Protein AF-C1MH26-F1 (afdb_monomer_lite)

Sequence (284 aa):
MATKGEYDQATWSPWMAKRTYEAPDAMSLQAFKLALLKKRLAEATATASATASSSAKREEALGDVRAIRAELTAAKTRERQRECADRHASAAEAATAARDAATDARENVERLKRELREEESSIRAKSEHLQDARAKALQERERKRAEQRSKMEEELARRESERHAQVKSLKLVLKEHGDAKKKIAEDAAPEDGELPLPGQAPSSGMTGGSNATTPAPGDRGGFGGGGGGGGWGVAPQSGGGGQWGRAATHQRPQMGSGRGGWDQRGGGGGRGDNKRPRSGWDRT

Organism: Micromonas pusilla (strain CCMP1545) (NCBI:txid564608)

pLDDT: mean 70.91, std 24.58, range [30.84, 97.56]

Structure (mmCIF, N/CA/C/O backbone):
data_AF-C1MH26-F1
#
_entry.id   AF-C1MH26-F1
#
loop_
_atom_site.group_PDB
_atom_site.id
_atom_site.type_symbol
_atom_site.label_atom_id
_atom_site.label_alt_id
_atom_site.label_comp_id
_atom_site.label_asym_id
_atom_site.label_entity_id
_atom_site.label_seq_id
_atom_site.pdbx_PDB_ins_code
_atom_site.Cartn_x
_atom_site.Cartn_y
_atom_site.Cartn_z
_atom_site.occupancy
_atom_site.B_iso_or_equiv
_atom_site.auth_seq_id
_atom_site.auth_comp_id
_atom_site.auth_asym_id
_atom_site.auth_atom_id
_atom_site.pdbx_PDB_model_num
ATOM 1 N N . MET A 1 1 ? 45.074 -51.782 -1.403 1.00 37.03 1 MET A N 1
ATOM 2 C CA . MET A 1 1 ? 46.204 -51.040 -2.002 1.00 37.03 1 MET A CA 1
ATOM 3 C C . MET A 1 1 ? 45.857 -50.786 -3.459 1.00 37.03 1 MET A C 1
ATOM 5 O O . MET A 1 1 ? 45.778 -51.744 -4.210 1.00 37.03 1 MET A O 1
ATOM 9 N N . ALA A 1 2 ? 45.532 -49.544 -3.824 1.00 39.09 2 ALA A N 1
ATOM 10 C CA . ALA A 1 2 ? 45.184 -49.173 -5.196 1.00 39.09 2 ALA A CA 1
ATOM 11 C C . ALA A 1 2 ? 46.397 -48.489 -5.840 1.00 39.09 2 ALA A C 1
ATOM 13 O O . ALA A 1 2 ? 46.835 -47.435 -5.379 1.00 39.09 2 ALA A O 1
ATOM 14 N N . THR A 1 3 ? 46.973 -49.129 -6.854 1.00 46.56 3 THR A N 1
ATOM 15 C CA . THR A 1 3 ? 48.124 -48.643 -7.619 1.00 46.56 3 THR A CA 1
ATOM 16 C C . THR A 1 3 ? 47.679 -47.502 -8.531 1.00 46.56 3 THR A C 1
ATOM 18 O O . THR A 1 3 ? 46.880 -47.710 -9.442 1.00 46.56 3 THR A O 1
ATOM 21 N N . LYS A 1 4 ? 48.173 -46.287 -8.270 1.00 45.75 4 LYS A N 1
ATOM 22 C CA . LYS A 1 4 ? 48.005 -45.136 -9.164 1.00 45.75 4 LYS A CA 1
ATOM 23 C C . LYS A 1 4 ? 48.788 -45.418 -10.448 1.00 45.75 4 LYS A C 1
ATOM 25 O O . LYS A 1 4 ? 50.001 -45.580 -10.388 1.00 45.75 4 LYS A O 1
ATOM 30 N N . GLY A 1 5 ? 48.086 -45.522 -11.573 1.00 44.97 5 GLY A N 1
ATOM 31 C CA . GLY A 1 5 ? 48.705 -45.578 -12.892 1.00 44.97 5 GLY A CA 1
ATOM 32 C C . GLY A 1 5 ? 49.294 -44.217 -13.256 1.00 44.97 5 GLY A C 1
ATOM 33 O O . GLY A 1 5 ? 48.631 -43.192 -13.108 1.00 44.97 5 GLY A O 1
ATOM 34 N N . GLU A 1 6 ? 50.541 -44.226 -13.712 1.00 50.72 6 GLU A N 1
ATOM 35 C CA . GLU A 1 6 ? 51.284 -43.087 -14.250 1.00 50.72 6 GLU A CA 1
ATOM 36 C C . GLU A 1 6 ? 50.672 -42.629 -15.581 1.00 50.72 6 GLU A C 1
ATOM 38 O O . GLU A 1 6 ? 51.135 -43.015 -16.646 1.00 50.72 6 GLU A O 1
ATOM 43 N N . TYR A 1 7 ? 49.605 -41.834 -15.550 1.00 48.53 7 TYR A N 1
ATOM 44 C CA . TYR A 1 7 ? 49.109 -41.127 -16.738 1.00 48.53 7 TYR A CA 1
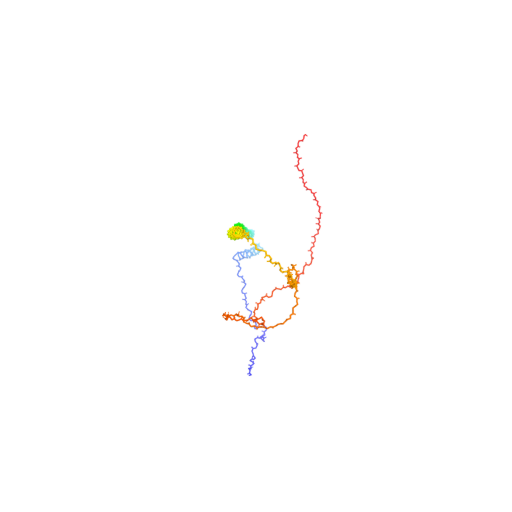ATOM 45 C C . TYR A 1 7 ? 48.511 -39.773 -16.332 1.00 48.53 7 TYR A C 1
ATOM 47 O O . TYR A 1 7 ? 47.316 -39.519 -16.468 1.00 48.53 7 TYR A O 1
ATOM 55 N N . ASP A 1 8 ? 49.361 -38.882 -15.816 1.00 52.47 8 ASP A N 1
ATOM 56 C CA . ASP A 1 8 ? 49.010 -37.476 -15.611 1.00 52.47 8 ASP A CA 1
ATOM 57 C C . ASP A 1 8 ? 49.125 -36.715 -16.942 1.00 52.47 8 ASP A C 1
ATOM 59 O O . ASP A 1 8 ? 50.222 -36.463 -17.450 1.00 52.47 8 ASP A O 1
ATOM 63 N N . GLN A 1 9 ? 47.978 -36.283 -17.482 1.00 56.06 9 GLN A N 1
ATOM 64 C CA . GLN A 1 9 ? 47.867 -35.399 -18.659 1.00 56.06 9 GLN A CA 1
ATOM 65 C C . GLN A 1 9 ? 48.630 -34.065 -18.510 1.00 56.06 9 GLN A C 1
ATOM 67 O O . GLN A 1 9 ? 48.793 -33.334 -19.484 1.00 56.06 9 GLN A O 1
ATOM 72 N N . ALA A 1 10 ? 49.124 -33.746 -17.312 1.00 55.25 10 ALA A N 1
ATOM 73 C CA . ALA A 1 10 ? 49.867 -32.529 -17.005 1.00 55.25 10 ALA A CA 1
ATOM 74 C C . ALA A 1 10 ? 51.328 -32.520 -17.509 1.00 55.25 10 ALA A C 1
ATOM 76 O O . ALA A 1 10 ? 51.990 -31.490 -17.414 1.00 55.25 10 ALA A O 1
ATOM 77 N N . THR A 1 11 ? 51.845 -33.632 -18.048 1.00 55.81 11 THR A N 1
ATOM 78 C CA . THR A 1 11 ? 53.235 -33.738 -18.554 1.00 55.81 11 THR A CA 1
ATOM 79 C C . THR A 1 11 ? 53.369 -33.600 -20.073 1.00 55.81 11 THR A C 1
ATOM 81 O O . THR A 1 11 ? 54.469 -33.712 -20.618 1.00 55.81 11 THR A O 1
ATOM 84 N N . TRP A 1 12 ? 52.278 -33.324 -20.792 1.00 57.09 12 TRP A N 1
ATOM 85 C CA . TRP A 1 12 ? 52.365 -33.071 -22.227 1.00 57.09 12 TRP A CA 1
ATOM 86 C C . TRP A 1 12 ? 53.102 -31.761 -22.517 1.00 57.09 12 TRP A C 1
ATOM 88 O O . TRP A 1 12 ? 52.789 -30.699 -21.986 1.00 57.09 12 TRP A O 1
ATOM 98 N N . SER A 1 13 ? 54.111 -31.859 -23.383 1.00 54.41 13 SER A N 1
ATOM 99 C CA . SER A 1 13 ? 54.936 -30.730 -23.803 1.00 54.41 13 SER A CA 1
ATOM 100 C C . SER A 1 13 ? 54.097 -29.627 -24.482 1.00 54.41 13 SER A C 1
ATOM 102 O O . SER A 1 13 ? 53.137 -29.949 -25.187 1.00 54.41 13 SER A O 1
ATOM 104 N N . PRO A 1 14 ? 54.479 -28.335 -24.375 1.00 59.75 14 PRO A N 1
ATOM 105 C CA . PRO A 1 14 ? 53.675 -27.187 -24.834 1.00 59.75 14 PRO A CA 1
ATOM 106 C C . PRO A 1 14 ? 53.271 -27.196 -26.319 1.00 59.75 14 PRO A C 1
ATOM 108 O O . PRO A 1 14 ? 52.360 -26.478 -26.720 1.00 59.75 14 PRO A O 1
ATOM 111 N N . TRP A 1 15 ? 53.943 -27.997 -27.147 1.00 60.34 15 TRP A N 1
ATOM 112 C CA . TRP A 1 15 ? 53.694 -28.117 -28.585 1.00 60.34 15 TRP A CA 1
ATOM 113 C C . TRP A 1 15 ? 52.585 -29.124 -28.946 1.00 60.34 15 TRP A C 1
ATOM 115 O O . TRP A 1 15 ? 52.141 -29.144 -30.090 1.00 60.34 15 TRP A O 1
ATOM 125 N N . MET A 1 16 ? 52.101 -29.917 -27.981 1.00 52.62 16 MET A N 1
ATOM 126 C CA . MET A 1 16 ? 50.952 -30.827 -28.130 1.00 52.62 16 MET A CA 1
ATOM 127 C C . MET A 1 16 ? 49.614 -30.182 -27.730 1.00 52.62 16 MET A C 1
ATOM 129 O O . MET A 1 16 ? 48.561 -30.815 -27.841 1.00 52.62 16 MET A O 1
ATOM 133 N N . ALA A 1 17 ? 49.618 -28.920 -27.283 1.00 60.06 17 ALA A N 1
ATOM 134 C CA . ALA A 1 17 ? 48.387 -28.168 -27.082 1.00 60.06 17 ALA A CA 1
ATOM 135 C C . ALA A 1 17 ? 47.724 -27.939 -28.448 1.00 60.06 17 ALA A C 1
ATOM 137 O O . ALA A 1 17 ? 48.166 -27.103 -29.239 1.00 60.06 17 ALA A O 1
ATOM 138 N N . LYS A 1 18 ? 46.660 -28.696 -28.740 1.00 62.22 18 LYS A N 1
ATOM 139 C CA . LYS A 1 18 ? 45.786 -28.440 -29.887 1.00 62.22 18 LYS A CA 1
ATOM 140 C C . LYS A 1 18 ? 45.246 -27.020 -29.734 1.00 62.22 18 LYS A C 1
ATOM 142 O O . LYS A 1 18 ? 44.330 -26.792 -28.951 1.00 62.22 18 LYS A O 1
ATOM 147 N N . ARG A 1 19 ? 45.825 -26.058 -30.457 1.00 57.72 19 ARG A N 1
ATOM 148 C CA . ARG A 1 19 ? 45.216 -24.740 -30.638 1.00 57.72 19 ARG A CA 1
ATOM 149 C C . ARG A 1 19 ? 43.894 -24.975 -31.353 1.00 57.72 19 ARG A C 1
ATOM 151 O O . ARG A 1 19 ? 43.874 -25.211 -32.558 1.00 57.72 19 ARG A O 1
ATOM 158 N N . THR A 1 20 ? 42.797 -24.952 -30.609 1.00 63.47 20 THR A N 1
ATOM 159 C CA . THR A 1 20 ? 41.474 -24.764 -31.189 1.00 63.47 20 THR A CA 1
ATOM 160 C C . THR A 1 20 ? 41.490 -23.376 -31.807 1.00 63.47 20 THR A C 1
ATOM 162 O O . THR A 1 20 ? 41.484 -22.371 -31.101 1.00 63.47 20 THR A O 1
ATOM 165 N N . TYR A 1 21 ? 41.639 -23.315 -33.129 1.00 63.28 21 TYR A N 1
ATOM 166 C CA . TYR A 1 21 ? 41.451 -22.074 -33.860 1.00 63.28 21 TYR A CA 1
ATOM 167 C C . TYR A 1 21 ? 39.969 -21.725 -33.743 1.00 63.28 21 TYR A C 1
ATOM 169 O O . TYR A 1 21 ? 39.137 -22.304 -34.441 1.00 63.28 21 TYR A O 1
ATOM 177 N N . GLU A 1 22 ? 39.631 -20.846 -32.803 1.00 71.25 22 GLU A N 1
ATOM 178 C CA . GLU A 1 22 ? 38.321 -20.212 -32.796 1.00 71.25 22 GLU A CA 1
ATOM 179 C C . GLU A 1 22 ? 38.247 -19.352 -34.054 1.00 71.25 22 GLU A C 1
ATOM 181 O O . GLU A 1 22 ? 39.069 -18.455 -34.270 1.00 71.25 22 GLU A O 1
ATOM 186 N N . ALA A 1 23 ? 37.317 -19.698 -34.944 1.00 69.19 23 ALA A N 1
ATOM 187 C CA . ALA A 1 23 ? 37.074 -18.897 -36.127 1.00 69.19 23 ALA A CA 1
ATOM 188 C C . ALA A 1 23 ? 36.670 -17.484 -35.672 1.00 69.19 23 ALA A C 1
ATOM 190 O O . ALA A 1 23 ? 35.869 -17.364 -34.744 1.00 69.19 23 ALA A O 1
ATOM 191 N N . PRO A 1 24 ? 37.209 -16.419 -36.289 1.00 71.75 24 PRO A N 1
ATOM 192 C CA . PRO A 1 24 ? 36.811 -15.065 -35.938 1.00 71.75 24 PRO A CA 1
ATOM 193 C C . PRO A 1 24 ? 35.299 -14.904 -36.111 1.00 71.75 24 PRO A C 1
ATOM 195 O O . PRO A 1 24 ? 34.737 -15.385 -37.100 1.00 71.75 24 PRO A O 1
ATOM 198 N N . ASP A 1 25 ? 34.666 -14.215 -35.158 1.00 79.06 25 ASP A N 1
ATOM 199 C CA . ASP A 1 25 ? 33.233 -13.931 -35.186 1.00 79.06 25 ASP A CA 1
ATOM 200 C C . ASP A 1 25 ? 32.809 -13.391 -36.554 1.00 79.06 25 ASP A C 1
ATOM 202 O O . ASP A 1 25 ? 33.440 -12.495 -37.133 1.00 79.06 25 ASP A O 1
ATOM 206 N N . ALA A 1 26 ? 31.723 -13.956 -37.084 1.00 78.62 26 ALA A N 1
ATOM 207 C CA . ALA A 1 26 ? 31.205 -13.569 -38.383 1.00 78.62 26 ALA A CA 1
ATOM 208 C C . ALA A 1 26 ? 30.819 -12.082 -38.360 1.00 78.62 26 ALA A C 1
ATOM 210 O O . ALA A 1 26 ? 29.912 -11.661 -37.641 1.00 78.62 26 ALA A O 1
ATOM 211 N N . MET A 1 27 ? 31.513 -11.270 -39.162 1.00 81.44 27 MET A N 1
ATOM 212 C CA . MET A 1 27 ? 31.207 -9.845 -39.283 1.00 81.44 27 MET A CA 1
ATOM 213 C C . MET A 1 27 ? 29.767 -9.630 -39.761 1.00 81.44 27 MET A C 1
ATOM 215 O O . MET A 1 27 ? 29.279 -10.330 -40.650 1.00 81.44 27 MET A O 1
ATOM 219 N N . SER A 1 28 ? 29.111 -8.590 -39.234 1.00 87.69 28 SER A N 1
ATOM 220 C CA . SER A 1 28 ? 27.792 -8.187 -39.720 1.00 87.69 28 SER A CA 1
ATOM 221 C C . SER A 1 28 ? 27.848 -7.854 -41.216 1.00 87.69 28 SER A C 1
ATOM 223 O O . SER A 1 28 ? 28.832 -7.309 -41.724 1.00 87.69 28 SER A O 1
ATOM 225 N N . LEU A 1 29 ? 26.765 -8.131 -41.945 1.00 86.44 29 LEU A N 1
ATOM 226 C CA . LEU A 1 29 ? 26.679 -7.862 -43.386 1.00 86.44 29 LEU A CA 1
ATOM 227 C C . LEU A 1 29 ? 26.949 -6.383 -43.726 1.00 86.44 29 LEU A C 1
ATOM 229 O O . LEU A 1 29 ? 27.445 -6.065 -44.807 1.00 86.44 29 LEU A O 1
ATOM 233 N N . GLN A 1 30 ? 26.661 -5.467 -42.800 1.00 85.88 30 GLN A N 1
ATOM 234 C CA . GLN A 1 30 ? 26.980 -4.047 -42.954 1.00 85.88 30 GLN A CA 1
ATOM 235 C C . GLN A 1 30 ? 28.470 -3.761 -42.763 1.00 85.88 30 GLN A C 1
ATOM 237 O O . GLN A 1 30 ? 29.052 -3.048 -43.582 1.00 85.88 30 GLN A O 1
ATOM 242 N N . ALA A 1 31 ? 29.097 -4.364 -41.749 1.00 87.19 31 ALA A N 1
ATOM 243 C CA . ALA A 1 31 ? 30.537 -4.277 -41.533 1.00 87.19 31 ALA A CA 1
ATOM 244 C C . ALA A 1 31 ? 31.310 -4.851 -42.729 1.00 87.19 31 ALA A C 1
ATOM 246 O O . ALA A 1 31 ? 32.256 -4.225 -43.208 1.00 87.19 31 ALA A O 1
ATOM 247 N N . PHE A 1 32 ? 30.841 -5.970 -43.289 1.00 90.19 32 PHE A N 1
ATOM 248 C CA . PHE A 1 32 ? 31.391 -6.554 -44.509 1.00 90.19 32 PHE A CA 1
ATOM 249 C C . PHE A 1 32 ? 31.275 -5.605 -45.712 1.00 90.19 32 PHE A C 1
ATOM 251 O O . PHE A 1 32 ? 32.267 -5.348 -46.393 1.00 90.19 32 PHE A O 1
ATOM 258 N N . LYS A 1 33 ? 30.095 -5.014 -45.954 1.00 90.12 33 LYS A N 1
ATOM 259 C CA . LYS A 1 33 ? 29.895 -4.032 -47.038 1.00 90.12 33 LYS A CA 1
ATOM 260 C C . LYS A 1 33 ? 30.802 -2.808 -46.886 1.00 90.12 33 LYS A C 1
ATOM 262 O O . LYS A 1 33 ? 31.394 -2.354 -47.861 1.00 90.12 33 LYS A O 1
ATOM 267 N N . LEU A 1 34 ? 30.954 -2.293 -45.669 1.00 91.06 34 LEU A N 1
ATOM 268 C CA . LEU A 1 34 ? 31.812 -1.145 -45.386 1.00 91.06 34 LEU A CA 1
ATOM 269 C C . LEU A 1 34 ? 33.305 -1.486 -45.538 1.00 91.06 34 LEU A C 1
ATOM 271 O O . LEU A 1 34 ? 34.072 -0.671 -46.053 1.00 91.06 34 LEU A O 1
ATOM 275 N N . ALA A 1 35 ? 33.722 -2.691 -45.142 1.00 90.81 35 ALA A N 1
ATOM 276 C CA . ALA A 1 35 ? 35.072 -3.199 -45.375 1.00 90.81 35 ALA A CA 1
ATOM 277 C C . ALA A 1 35 ? 35.365 -3.373 -46.874 1.00 90.81 35 ALA A C 1
ATOM 279 O O . ALA A 1 35 ? 36.430 -2.968 -47.343 1.00 90.81 35 ALA A O 1
ATOM 280 N N . LEU A 1 36 ? 34.398 -3.882 -47.643 1.00 93.12 36 LEU A N 1
ATOM 281 C CA . LEU A 1 36 ? 34.508 -4.011 -49.094 1.00 93.12 36 LEU A CA 1
ATOM 282 C C . LEU A 1 36 ? 34.671 -2.645 -49.775 1.00 93.12 36 LEU A C 1
ATOM 284 O O . LEU A 1 36 ? 35.534 -2.497 -50.636 1.00 93.12 36 LEU A O 1
ATOM 288 N N . LEU A 1 37 ? 33.906 -1.629 -49.360 1.00 92.75 37 LEU A N 1
ATOM 289 C CA . LEU A 1 37 ? 34.044 -0.262 -49.879 1.00 92.75 37 LEU A CA 1
ATOM 290 C C . LEU A 1 37 ? 35.415 0.347 -49.560 1.00 92.75 37 LEU A C 1
ATOM 292 O O . LEU A 1 37 ? 36.019 0.982 -50.420 1.00 92.75 37 LEU A O 1
ATOM 296 N N . LYS A 1 38 ? 35.952 0.114 -48.356 1.00 93.81 38 LYS A N 1
ATOM 297 C CA . LYS A 1 38 ? 37.317 0.540 -47.998 1.00 93.81 38 LYS A CA 1
ATOM 298 C C . LYS A 1 38 ? 38.376 -0.135 -48.871 1.00 93.81 38 LYS A C 1
ATOM 300 O O . LYS A 1 38 ? 39.312 0.530 -49.304 1.00 93.81 38 LYS A O 1
ATOM 305 N N . LYS A 1 39 ? 38.217 -1.432 -49.149 1.00 94.38 39 LYS A N 1
ATOM 306 C CA . LYS A 1 39 ? 39.124 -2.180 -50.027 1.00 94.38 39 LYS A CA 1
ATOM 307 C C . LYS A 1 39 ? 39.077 -1.648 -51.462 1.00 94.38 39 LYS A C 1
ATOM 309 O O . LYS A 1 39 ? 40.119 -1.330 -52.023 1.00 94.38 39 LYS A O 1
ATOM 314 N N . ARG A 1 40 ? 37.870 -1.463 -52.011 1.00 92.12 40 ARG A N 1
ATOM 315 C CA . ARG A 1 40 ? 37.661 -0.878 -53.345 1.00 92.12 40 ARG A CA 1
ATOM 316 C C . ARG A 1 40 ? 38.231 0.531 -53.450 1.00 92.12 40 ARG A C 1
ATOM 318 O O . ARG A 1 40 ? 38.800 0.872 -54.474 1.00 92.12 40 ARG A O 1
ATOM 325 N N . LEU A 1 41 ? 38.136 1.333 -52.388 1.00 92.56 41 LEU A N 1
ATOM 326 C CA . LEU A 1 41 ? 38.760 2.655 -52.341 1.00 92.56 41 LEU A CA 1
ATOM 327 C C . LEU A 1 41 ? 40.282 2.554 -52.465 1.00 92.56 41 LEU A C 1
ATOM 329 O O . LEU A 1 41 ? 40.861 3.300 -53.245 1.00 92.56 41 LEU A O 1
ATOM 333 N N . ALA A 1 42 ? 40.922 1.637 -51.735 1.00 91.75 42 ALA A N 1
ATOM 334 C CA . ALA A 1 42 ? 42.368 1.432 -51.820 1.00 91.75 42 ALA A CA 1
ATOM 335 C C . ALA A 1 42 ? 42.795 0.990 -53.234 1.00 91.75 42 ALA A C 1
ATOM 337 O O . ALA A 1 42 ? 43.711 1.577 -53.813 1.00 91.75 42 ALA A O 1
ATOM 338 N N . GLU A 1 43 ? 42.080 0.028 -53.823 1.00 89.25 43 GLU A N 1
ATOM 339 C CA . GLU A 1 43 ? 42.305 -0.461 -55.192 1.00 89.25 43 GLU A CA 1
ATOM 340 C C . GLU A 1 43 ? 42.087 0.653 -56.245 1.00 89.25 43 GLU A C 1
ATOM 342 O O . GLU A 1 43 ? 42.926 0.851 -57.127 1.00 89.25 43 GLU A O 1
ATOM 347 N N . ALA A 1 44 ? 41.025 1.455 -56.113 1.00 86.88 44 ALA A N 1
ATOM 348 C CA . ALA A 1 44 ? 40.732 2.597 -56.986 1.00 86.88 44 ALA A CA 1
ATOM 349 C C . ALA A 1 44 ? 41.774 3.725 -56.856 1.00 86.88 44 ALA A C 1
ATOM 351 O O . ALA A 1 44 ? 42.166 4.347 -57.838 1.00 86.88 44 ALA A O 1
ATOM 352 N N . THR A 1 45 ? 42.291 3.983 -55.649 1.00 87.12 45 THR A N 1
ATOM 353 C CA . THR A 1 45 ? 43.365 4.974 -55.464 1.00 87.12 45 THR A CA 1
ATOM 354 C C . THR A 1 45 ? 44.699 4.506 -56.042 1.00 87.12 45 THR A C 1
ATOM 356 O O . THR A 1 45 ? 45.418 5.308 -56.638 1.00 87.12 45 THR A O 1
ATOM 359 N N . ALA A 1 46 ? 45.018 3.214 -55.916 1.00 87.12 46 ALA A N 1
ATOM 360 C CA . ALA A 1 46 ? 46.227 2.638 -56.490 1.00 87.12 46 ALA A CA 1
ATOM 361 C C . ALA A 1 46 ? 46.185 2.693 -58.025 1.00 87.12 46 ALA A C 1
ATOM 363 O O . ALA A 1 46 ? 47.136 3.156 -58.654 1.00 87.12 46 ALA A O 1
ATOM 364 N N . THR A 1 47 ? 45.054 2.323 -58.628 1.00 82.81 47 THR A N 1
ATOM 365 C CA . THR A 1 47 ? 44.843 2.411 -60.083 1.00 82.81 47 THR A CA 1
ATOM 366 C C . THR A 1 47 ? 44.870 3.856 -60.584 1.00 82.81 47 THR A C 1
ATOM 368 O O . THR A 1 47 ? 45.580 4.143 -61.549 1.00 82.81 47 THR A O 1
ATOM 371 N N . ALA A 1 48 ? 44.224 4.799 -59.889 1.00 82.88 48 ALA A N 1
ATOM 372 C CA . ALA A 1 48 ? 44.306 6.225 -60.219 1.00 82.88 48 ALA A CA 1
ATOM 373 C C . ALA A 1 48 ? 45.753 6.755 -60.191 1.00 82.88 48 ALA A C 1
ATOM 375 O O . ALA A 1 48 ? 46.135 7.537 -61.060 1.00 82.88 48 ALA A O 1
ATOM 376 N N . SER A 1 49 ? 46.579 6.299 -59.239 1.00 81.44 49 SER A N 1
ATOM 377 C CA . SER A 1 49 ? 47.996 6.688 -59.149 1.00 81.44 49 SER A CA 1
ATOM 378 C C . SER A 1 49 ? 48.890 6.047 -60.221 1.00 81.44 49 SER A C 1
ATOM 380 O O . SER A 1 49 ? 49.838 6.676 -60.682 1.00 81.44 49 SER A O 1
ATOM 382 N N . ALA A 1 50 ? 48.573 4.822 -60.655 1.00 79.69 50 ALA A N 1
ATOM 383 C CA . ALA A 1 50 ? 49.350 4.066 -61.640 1.00 79.69 50 ALA A CA 1
ATOM 384 C C . ALA A 1 50 ? 49.016 4.428 -63.100 1.00 79.69 50 ALA A C 1
ATOM 386 O O . ALA A 1 50 ? 49.789 4.138 -64.014 1.00 79.69 50 ALA A O 1
ATOM 387 N N . THR A 1 51 ? 47.866 5.059 -63.347 1.00 75.94 51 THR A N 1
ATOM 388 C CA . THR A 1 51 ? 47.410 5.392 -64.701 1.00 75.94 51 THR A CA 1
ATOM 389 C C . THR A 1 51 ? 48.254 6.538 -65.264 1.00 75.94 51 THR A C 1
ATOM 391 O O . THR A 1 51 ? 47.991 7.702 -64.983 1.00 75.94 51 THR A O 1
ATOM 394 N N . ALA A 1 52 ? 49.298 6.239 -66.046 1.00 59.75 52 ALA A N 1
ATOM 395 C CA . ALA A 1 52 ? 50.240 7.246 -66.550 1.00 59.75 52 ALA A CA 1
ATOM 396 C C . ALA A 1 52 ? 49.928 7.794 -67.961 1.00 59.75 52 ALA A C 1
ATOM 398 O O . ALA A 1 52 ? 50.450 8.839 -68.342 1.00 59.75 52 ALA A O 1
ATOM 399 N N . SER A 1 53 ? 49.084 7.107 -68.733 1.00 61.59 53 SER A N 1
ATOM 400 C CA . SER A 1 53 ? 49.134 7.148 -70.203 1.00 61.59 53 SER A CA 1
ATOM 401 C C . SER A 1 53 ? 47.981 7.874 -70.920 1.00 61.59 53 SER A C 1
ATOM 403 O O . SER A 1 53 ? 48.073 8.075 -72.125 1.00 61.59 53 SER A O 1
ATOM 405 N N . SER A 1 54 ? 46.927 8.334 -70.232 1.00 66.56 54 SER A N 1
ATOM 406 C CA . SER A 1 54 ? 45.916 9.232 -70.836 1.00 66.56 54 SER A CA 1
ATOM 407 C C . SER A 1 54 ? 45.151 10.037 -69.779 1.00 66.56 54 SER A C 1
ATOM 409 O O . SER A 1 54 ? 44.726 9.453 -68.779 1.00 66.56 54 SER A O 1
ATOM 411 N N . SER A 1 55 ? 44.930 11.339 -70.008 1.00 73.56 55 SER A N 1
ATOM 412 C CA . SER A 1 55 ? 44.188 12.228 -69.092 1.00 73.56 55 SER A CA 1
ATOM 413 C C . SER A 1 55 ? 42.760 11.745 -68.823 1.00 73.56 55 SER A C 1
ATOM 415 O O . SER A 1 55 ? 42.355 11.698 -67.668 1.00 73.56 55 SER A O 1
ATOM 417 N N . ALA A 1 56 ? 42.052 11.273 -69.855 1.00 78.25 56 ALA A N 1
ATOM 418 C CA . ALA A 1 56 ? 40.684 10.763 -69.735 1.00 78.25 56 ALA A CA 1
ATOM 419 C C . ALA A 1 56 ? 40.566 9.578 -68.752 1.00 78.25 56 ALA A C 1
ATOM 421 O O . ALA A 1 56 ? 39.719 9.595 -67.866 1.00 78.25 56 ALA A O 1
ATOM 422 N N . LYS A 1 57 ? 41.472 8.589 -68.825 1.00 77.62 57 LYS A N 1
ATOM 423 C CA . LYS A 1 57 ? 41.479 7.441 -67.890 1.00 77.62 57 LYS A CA 1
ATOM 424 C C . LYS A 1 57 ? 41.868 7.828 -66.460 1.00 77.62 57 LYS A C 1
ATOM 426 O O . LYS A 1 57 ? 41.431 7.189 -65.509 1.00 77.62 57 LYS A O 1
ATOM 431 N N . ARG A 1 58 ? 42.692 8.871 -66.287 1.00 79.50 58 ARG A N 1
ATOM 432 C CA . ARG A 1 58 ? 42.993 9.422 -64.953 1.00 79.50 58 ARG A CA 1
ATOM 433 C C . ARG A 1 58 ? 41.769 10.104 -64.350 1.00 79.50 58 ARG A C 1
ATOM 435 O O . ARG A 1 58 ? 41.509 9.929 -63.166 1.00 79.50 58 ARG A O 1
ATOM 442 N N . GLU A 1 59 ? 41.031 10.876 -65.142 1.00 83.94 59 GLU A N 1
ATOM 443 C CA . GLU A 1 59 ? 39.807 11.543 -64.690 1.00 83.94 59 GLU A CA 1
ATOM 444 C C . GLU A 1 59 ? 38.706 10.542 -64.329 1.00 83.94 59 GLU A C 1
ATOM 446 O O . GLU A 1 59 ? 38.077 10.699 -63.285 1.00 83.94 59 GLU A O 1
ATOM 451 N N . GLU A 1 60 ? 38.542 9.479 -65.117 1.00 84.44 60 GLU A N 1
ATOM 452 C CA . GLU A 1 60 ? 37.629 8.367 -64.824 1.00 84.44 60 GLU A CA 1
ATOM 453 C C . GLU A 1 60 ? 37.989 7.675 -63.496 1.00 84.44 60 GLU A C 1
ATOM 455 O O . GLU A 1 60 ? 37.158 7.597 -62.592 1.00 84.44 60 GLU A O 1
ATOM 460 N N . ALA A 1 61 ? 39.263 7.309 -63.302 1.00 82.25 61 ALA A N 1
ATOM 461 C CA . ALA A 1 61 ? 39.729 6.693 -62.058 1.00 82.25 61 ALA A CA 1
ATOM 462 C C . ALA A 1 61 ? 39.582 7.621 -60.831 1.00 82.25 61 ALA A C 1
ATOM 464 O O . ALA A 1 61 ? 39.275 7.173 -59.724 1.00 82.25 61 ALA A O 1
ATOM 465 N N . LEU A 1 62 ? 39.763 8.937 -60.998 1.00 86.25 62 LEU A N 1
ATOM 466 C CA . LEU A 1 62 ? 39.488 9.920 -59.943 1.00 86.25 62 LEU A CA 1
ATOM 467 C C . LEU A 1 62 ? 37.981 10.084 -59.677 1.00 86.25 62 LEU A C 1
ATOM 469 O O . LEU A 1 62 ? 37.596 10.345 -58.532 1.00 86.25 62 LEU A O 1
ATOM 473 N N . GLY A 1 63 ? 37.141 9.922 -60.701 1.00 88.62 63 GLY A N 1
ATOM 474 C CA . GLY A 1 63 ? 35.685 9.850 -60.594 1.00 88.62 63 GLY A CA 1
ATOM 475 C C . GLY A 1 63 ? 35.239 8.681 -59.718 1.00 88.62 63 GLY A C 1
ATOM 476 O O . GLY A 1 63 ? 34.499 8.893 -58.754 1.00 88.62 63 GLY A O 1
ATOM 477 N N . ASP A 1 64 ? 35.792 7.492 -59.952 1.00 86.75 64 ASP A N 1
ATOM 478 C CA . ASP A 1 64 ? 35.521 6.291 -59.152 1.00 86.75 64 ASP A CA 1
ATOM 479 C C . ASP A 1 64 ? 35.952 6.458 -57.691 1.00 86.75 64 ASP A C 1
ATOM 481 O O . ASP A 1 64 ? 35.203 6.138 -56.764 1.00 86.75 64 ASP A O 1
ATOM 485 N N . VAL A 1 65 ? 37.128 7.048 -57.446 1.00 89.50 65 VAL A N 1
ATOM 486 C CA . VAL A 1 65 ? 37.588 7.357 -56.080 1.00 89.50 65 VAL A CA 1
ATOM 487 C C . VAL A 1 65 ? 36.618 8.308 -55.368 1.00 89.50 65 VAL A C 1
ATOM 489 O O . VAL A 1 65 ? 36.357 8.141 -54.172 1.00 89.50 65 VAL A O 1
ATOM 492 N N . ARG A 1 66 ? 36.068 9.309 -56.069 1.00 92.69 66 ARG A N 1
ATOM 493 C CA . ARG A 1 66 ? 35.073 10.234 -55.498 1.00 92.69 66 ARG A CA 1
ATOM 494 C C . ARG A 1 66 ? 33.742 9.533 -55.228 1.00 92.69 66 ARG A C 1
ATOM 496 O O . ARG A 1 66 ? 33.188 9.730 -54.147 1.00 92.69 66 ARG A O 1
ATOM 503 N N . ALA A 1 67 ? 33.273 8.691 -56.148 1.00 93.25 67 ALA A N 1
ATOM 504 C CA . ALA A 1 67 ? 32.043 7.920 -55.992 1.00 93.25 67 ALA A CA 1
ATOM 505 C C . ALA A 1 67 ? 32.122 6.969 -54.785 1.00 93.25 67 ALA A C 1
ATOM 507 O O . ALA A 1 67 ? 31.282 7.034 -53.887 1.00 93.25 67 ALA A O 1
ATOM 508 N N . ILE A 1 68 ? 33.197 6.180 -54.673 1.00 91.19 68 ILE A N 1
ATOM 509 C CA . ILE A 1 68 ? 33.394 5.240 -53.556 1.00 91.19 68 ILE A CA 1
ATOM 510 C C . ILE A 1 68 ? 33.511 5.984 -52.213 1.00 91.19 68 ILE A C 1
ATOM 512 O O . ILE A 1 68 ? 33.004 5.520 -51.188 1.00 91.19 68 ILE A O 1
ATOM 516 N N . ARG A 1 69 ? 34.141 7.168 -52.185 1.00 93.69 69 ARG A N 1
ATOM 517 C CA . ARG A 1 69 ? 34.190 8.016 -50.979 1.00 93.69 69 ARG A CA 1
ATOM 518 C C . ARG A 1 69 ? 32.807 8.517 -50.566 1.00 93.69 69 ARG A C 1
ATOM 520 O O . ARG A 1 69 ? 32.509 8.495 -49.372 1.00 93.69 69 ARG A O 1
ATOM 527 N N . ALA A 1 70 ? 31.983 8.944 -51.520 1.00 94.62 70 ALA A N 1
ATOM 528 C CA . ALA A 1 70 ? 30.615 9.387 -51.256 1.00 94.62 70 ALA A CA 1
ATOM 529 C C . ALA A 1 70 ? 29.731 8.237 -50.741 1.00 94.62 70 ALA A C 1
ATOM 531 O O . ALA A 1 70 ? 28.946 8.417 -49.812 1.00 94.62 70 ALA A O 1
ATOM 532 N N . GLU A 1 71 ? 29.905 7.025 -51.268 1.00 91.81 71 GLU A N 1
ATOM 533 C CA . GLU A 1 71 ? 29.215 5.838 -50.756 1.00 91.81 71 GLU A CA 1
ATOM 534 C C . GLU A 1 71 ? 29.661 5.472 -49.337 1.00 91.81 71 GLU A C 1
ATOM 536 O O . GLU A 1 71 ? 28.832 5.130 -48.492 1.00 91.81 71 GLU A O 1
ATOM 541 N N . LEU A 1 72 ? 30.959 5.588 -49.033 1.00 93.31 72 LEU A N 1
ATOM 542 C CA . LEU A 1 72 ? 31.486 5.317 -47.696 1.00 93.31 72 LEU A CA 1
ATOM 543 C C . LEU A 1 72 ? 30.951 6.310 -46.653 1.00 93.31 72 LEU A C 1
ATOM 545 O O . LEU A 1 72 ? 30.643 5.911 -45.527 1.00 93.31 72 LEU A O 1
ATOM 549 N N . THR A 1 73 ? 30.834 7.596 -46.996 1.00 92.94 73 THR A N 1
ATOM 550 C CA . THR A 1 73 ? 30.232 8.593 -46.098 1.00 92.94 73 THR A CA 1
ATOM 551 C C . THR A 1 73 ? 28.733 8.356 -45.943 1.00 92.94 73 THR A C 1
ATOM 553 O O . THR A 1 73 ? 28.253 8.362 -44.811 1.00 92.94 73 THR A O 1
ATOM 556 N N . ALA A 1 74 ? 28.014 8.044 -47.025 1.00 93.56 74 ALA A N 1
ATOM 557 C CA . ALA A 1 74 ? 26.591 7.704 -46.985 1.00 93.56 74 ALA A CA 1
ATOM 558 C C . ALA A 1 74 ? 26.297 6.430 -46.168 1.00 93.56 74 ALA A C 1
ATOM 560 O O . ALA A 1 74 ? 25.292 6.353 -45.461 1.00 93.56 74 ALA A O 1
ATOM 561 N N . ALA A 1 75 ? 27.169 5.421 -46.226 1.00 90.75 75 ALA A N 1
ATOM 562 C CA . ALA A 1 75 ? 27.037 4.214 -45.413 1.00 90.75 75 ALA A CA 1
ATOM 563 C C . ALA A 1 75 ? 27.202 4.522 -43.915 1.00 90.75 75 ALA A C 1
ATOM 565 O O . ALA A 1 75 ? 26.382 4.087 -43.107 1.00 90.75 75 ALA A O 1
ATOM 566 N N . LYS A 1 76 ? 28.205 5.334 -43.553 1.00 91.19 76 LYS A N 1
ATOM 567 C CA . LYS A 1 76 ? 28.449 5.751 -42.162 1.00 91.19 76 LYS A CA 1
ATOM 568 C C . LYS A 1 76 ? 27.336 6.633 -41.598 1.00 91.19 76 LYS A C 1
ATOM 570 O O . LYS A 1 76 ? 27.008 6.525 -40.420 1.00 91.19 76 LYS A O 1
ATOM 575 N N . THR A 1 77 ? 26.759 7.528 -42.399 1.00 92.75 77 THR A N 1
ATOM 576 C CA . THR A 1 77 ? 25.644 8.368 -41.936 1.00 92.75 77 THR A CA 1
ATOM 577 C C . THR A 1 77 ? 24.388 7.540 -41.699 1.00 92.75 77 THR A C 1
ATOM 579 O O . THR A 1 77 ? 23.735 7.735 -40.679 1.00 92.75 77 THR A O 1
ATOM 582 N N . ARG A 1 78 ? 24.091 6.565 -42.567 1.00 90.25 78 ARG A N 1
ATOM 583 C CA . ARG A 1 78 ? 22.980 5.620 -42.368 1.00 90.25 78 ARG A CA 1
ATOM 584 C C . ARG A 1 78 ? 23.156 4.759 -41.118 1.00 90.25 78 ARG A C 1
ATOM 586 O O . ARG A 1 78 ? 22.180 4.518 -40.419 1.00 90.25 78 ARG A O 1
ATOM 593 N N . GLU A 1 79 ? 24.375 4.307 -40.828 1.00 89.75 79 GLU A N 1
ATOM 594 C CA . GLU A 1 79 ? 24.686 3.557 -39.602 1.00 89.75 79 GLU A CA 1
ATOM 595 C C . GLU A 1 79 ? 24.415 4.400 -38.349 1.00 89.75 79 GLU A C 1
ATOM 597 O O . GLU A 1 79 ? 23.656 3.982 -37.481 1.00 89.75 79 GLU A O 1
ATOM 602 N N . ARG A 1 80 ? 24.920 5.640 -38.311 1.00 90.31 80 ARG A N 1
ATOM 603 C CA . ARG A 1 80 ? 24.649 6.577 -37.207 1.00 90.31 80 ARG A CA 1
ATOM 604 C C . ARG A 1 80 ? 23.165 6.906 -37.060 1.00 90.31 80 ARG A C 1
ATOM 606 O O . ARG A 1 80 ? 22.673 7.032 -35.948 1.00 90.31 80 ARG A O 1
ATOM 613 N N . GLN A 1 81 ? 22.443 7.056 -38.170 1.00 91.88 81 GLN A N 1
ATOM 614 C CA . GLN A 1 81 ? 20.999 7.306 -38.145 1.00 91.88 81 GLN A CA 1
ATOM 615 C C . GLN A 1 81 ? 20.225 6.131 -37.547 1.00 91.88 81 GLN A C 1
ATOM 617 O O . GLN A 1 81 ? 19.297 6.363 -36.779 1.00 91.88 81 GLN A O 1
ATOM 622 N N . ARG A 1 82 ? 20.619 4.891 -37.861 1.00 89.88 82 ARG A N 1
ATOM 623 C CA . ARG A 1 82 ? 20.029 3.690 -37.254 1.00 89.88 82 ARG A CA 1
ATOM 624 C C . ARG A 1 82 ? 20.315 3.628 -35.766 1.00 89.88 82 ARG A C 1
ATOM 626 O O . ARG A 1 82 ? 19.383 3.513 -34.993 1.00 89.88 82 ARG A O 1
ATOM 633 N N . GLU A 1 83 ? 21.564 3.837 -35.366 1.00 92.38 83 GLU A N 1
ATOM 634 C CA . GLU A 1 83 ? 21.942 3.859 -33.951 1.00 92.38 83 GLU A CA 1
ATOM 635 C C . GLU A 1 83 ? 21.165 4.930 -33.162 1.00 92.38 83 GLU A C 1
ATOM 637 O O . GLU A 1 83 ? 20.696 4.683 -32.052 1.00 92.38 83 GLU A O 1
ATOM 642 N N . CYS A 1 84 ? 20.975 6.123 -33.736 1.00 93.62 84 CYS A N 1
ATOM 643 C CA . CYS A 1 84 ? 20.124 7.148 -33.137 1.00 93.62 84 CYS A CA 1
ATOM 644 C C . CYS A 1 84 ? 18.651 6.717 -33.075 1.00 93.62 84 CYS A C 1
ATOM 646 O O . CYS A 1 84 ? 18.008 6.934 -32.050 1.00 93.62 84 CYS A O 1
ATOM 648 N N . ALA A 1 85 ? 18.114 6.107 -34.135 1.00 94.94 85 ALA A N 1
ATOM 649 C CA . ALA A 1 85 ? 16.741 5.607 -34.155 1.00 94.94 85 ALA A CA 1
ATOM 650 C C . ALA A 1 85 ? 16.518 4.509 -33.104 1.00 94.94 85 ALA A C 1
ATOM 652 O O . ALA A 1 85 ? 15.537 4.574 -32.370 1.00 94.94 85 ALA A O 1
ATOM 653 N N . ASP A 1 86 ? 17.461 3.578 -32.959 1.00 95.12 86 ASP A N 1
ATOM 654 C CA . ASP A 1 86 ? 17.415 2.498 -31.972 1.00 95.12 86 ASP A CA 1
ATOM 655 C C . ASP A 1 86 ? 17.462 3.056 -30.543 1.00 95.12 86 ASP A C 1
ATOM 657 O O . ASP A 1 86 ? 16.697 2.634 -29.677 1.00 95.12 86 ASP A O 1
ATOM 661 N N . ARG A 1 87 ? 18.292 4.079 -30.292 1.00 95.44 87 ARG A N 1
ATOM 662 C CA . ARG A 1 87 ? 18.301 4.796 -29.005 1.00 95.44 87 ARG A CA 1
ATOM 663 C C . ARG A 1 87 ? 16.974 5.486 -28.721 1.00 95.44 87 ARG A C 1
ATOM 665 O O . ARG A 1 87 ? 16.506 5.442 -27.588 1.00 95.44 87 ARG A O 1
ATOM 672 N N . HIS A 1 88 ? 16.371 6.130 -29.719 1.00 94.69 88 HIS A N 1
ATOM 673 C CA . HIS A 1 88 ? 15.070 6.774 -29.552 1.00 94.69 88 HIS A CA 1
ATOM 674 C C . HIS A 1 88 ? 13.952 5.757 -29.318 1.00 94.69 88 HIS A C 1
ATOM 676 O O . HIS A 1 88 ? 13.114 5.995 -28.452 1.00 94.69 88 HIS A O 1
ATOM 682 N N . ALA A 1 89 ? 13.962 4.626 -30.026 1.00 95.19 89 ALA A N 1
ATOM 683 C CA . ALA A 1 89 ? 13.017 3.534 -29.818 1.00 95.19 89 ALA A CA 1
ATOM 684 C C . ALA A 1 89 ? 13.158 2.945 -28.406 1.00 95.19 89 ALA A C 1
ATOM 686 O O . ALA A 1 89 ? 12.185 2.907 -27.661 1.00 95.19 89 ALA A O 1
ATOM 687 N N . SER A 1 90 ? 14.382 2.614 -27.987 1.00 93.69 90 SER A N 1
ATOM 688 C CA . SER A 1 90 ? 14.656 2.100 -26.641 1.00 93.69 90 SER A CA 1
ATOM 689 C C . SER A 1 90 ? 14.279 3.102 -25.541 1.00 93.69 90 SER A C 1
ATOM 691 O O . SER A 1 90 ? 13.680 2.727 -24.535 1.00 93.69 90 SER A O 1
ATOM 693 N N . ALA A 1 91 ? 14.560 4.395 -25.734 1.00 94.62 91 ALA A N 1
ATOM 694 C CA . ALA A 1 91 ? 14.149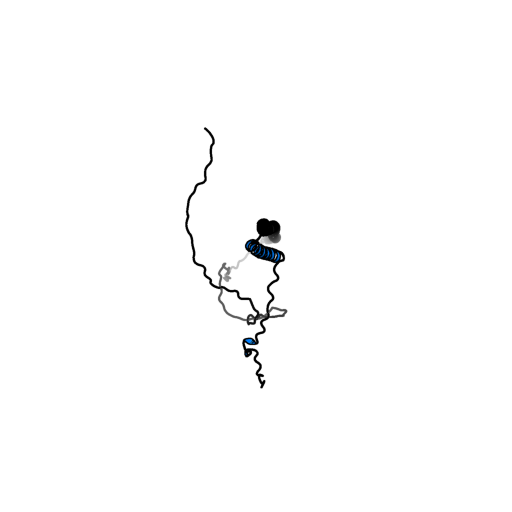 5.435 -24.793 1.00 94.62 91 ALA A CA 1
ATOM 695 C C . ALA A 1 91 ? 12.621 5.602 -24.735 1.00 94.62 91 ALA A C 1
ATOM 697 O O . ALA A 1 91 ? 12.077 5.858 -23.660 1.00 94.62 91 ALA A O 1
ATOM 698 N N . ALA A 1 92 ? 11.923 5.454 -25.866 1.00 95.19 92 ALA A N 1
ATOM 699 C CA . ALA A 1 92 ? 10.466 5.497 -25.915 1.00 95.19 92 ALA A CA 1
ATOM 700 C C . ALA A 1 92 ? 9.844 4.298 -25.184 1.00 95.19 92 ALA A C 1
ATOM 702 O O . ALA A 1 92 ? 8.950 4.505 -24.367 1.00 95.19 92 ALA A O 1
ATOM 703 N N . GLU A 1 93 ? 10.359 3.085 -25.398 1.00 94.69 93 GLU A N 1
ATOM 704 C CA . GLU A 1 93 ? 9.931 1.873 -24.683 1.00 94.69 93 GLU A CA 1
ATOM 705 C C . GLU A 1 93 ? 10.186 1.973 -23.172 1.00 94.69 93 GLU A C 1
ATOM 707 O O . GLU A 1 93 ? 9.325 1.639 -22.357 1.00 94.69 93 GLU A O 1
ATOM 712 N N . ALA A 1 94 ? 11.344 2.503 -22.767 1.00 93.81 94 ALA A N 1
ATOM 713 C CA . ALA A 1 94 ? 11.635 2.747 -21.356 1.00 93.81 94 ALA A CA 1
ATOM 714 C C . ALA A 1 94 ? 10.674 3.783 -20.746 1.00 93.81 94 ALA A C 1
ATOM 716 O O . ALA A 1 94 ? 10.235 3.636 -19.604 1.00 93.81 94 ALA A O 1
ATOM 717 N N . ALA A 1 95 ? 10.313 4.823 -21.504 1.00 94.69 95 ALA A N 1
ATOM 718 C CA . ALA A 1 95 ? 9.361 5.832 -21.058 1.00 94.69 95 ALA A CA 1
ATOM 719 C C . ALA A 1 95 ? 7.931 5.280 -20.939 1.00 94.69 95 ALA A C 1
ATOM 721 O O . ALA A 1 95 ? 7.222 5.668 -20.009 1.00 94.69 95 ALA A O 1
ATOM 722 N N . THR A 1 96 ? 7.497 4.387 -21.835 1.00 95.06 96 THR A N 1
ATOM 723 C CA . THR A 1 96 ? 6.193 3.715 -21.710 1.00 95.06 96 THR A CA 1
ATOM 724 C C . THR A 1 96 ? 6.181 2.773 -20.515 1.00 95.06 96 THR A C 1
ATOM 726 O O . THR A 1 96 ? 5.306 2.908 -19.669 1.00 95.06 96 THR A O 1
ATOM 729 N N . ALA A 1 97 ? 7.215 1.944 -20.344 1.00 94.94 97 ALA A N 1
ATOM 730 C CA . ALA A 1 97 ? 7.324 1.054 -19.187 1.00 94.94 97 ALA A CA 1
ATOM 731 C C . ALA A 1 97 ? 7.324 1.823 -17.852 1.00 94.94 97 ALA A C 1
ATOM 733 O O . ALA A 1 97 ? 6.689 1.410 -16.884 1.00 94.94 97 ALA A O 1
ATOM 734 N N . ALA A 1 98 ? 7.991 2.981 -17.794 1.00 94.62 98 ALA A N 1
ATOM 735 C CA . ALA A 1 98 ? 7.973 3.838 -16.611 1.00 94.62 98 ALA A CA 1
ATOM 736 C C . ALA A 1 98 ? 6.590 4.455 -16.339 1.00 94.62 98 ALA A C 1
ATOM 738 O O . ALA A 1 98 ? 6.224 4.650 -15.179 1.00 94.62 98 ALA A O 1
ATOM 739 N N . ARG A 1 99 ? 5.817 4.773 -17.386 1.00 95.75 99 ARG A N 1
ATOM 740 C CA . ARG A 1 99 ? 4.436 5.258 -17.241 1.00 95.75 99 ARG A CA 1
ATOM 741 C C . ARG A 1 99 ? 3.523 4.162 -16.715 1.00 95.75 99 ARG A C 1
ATOM 743 O O . ARG A 1 99 ? 2.796 4.440 -15.768 1.00 95.75 99 ARG A O 1
ATOM 750 N N . ASP A 1 100 ? 3.626 2.957 -17.263 1.00 96.44 100 ASP A N 1
ATOM 751 C CA . ASP A 1 100 ? 2.823 1.806 -16.842 1.00 96.44 100 ASP A CA 1
ATOM 752 C C . ASP A 1 100 ? 3.133 1.439 -15.380 1.00 96.44 100 ASP A C 1
ATOM 754 O O . ASP A 1 100 ? 2.242 1.332 -14.542 1.00 96.44 100 ASP A O 1
ATOM 758 N N . ALA A 1 101 ? 4.415 1.413 -15.001 1.00 95.94 101 ALA A N 1
ATOM 759 C CA . ALA A 1 101 ? 4.806 1.215 -13.605 1.00 95.94 101 ALA A CA 1
ATOM 760 C C . ALA A 1 101 ? 4.271 2.325 -12.675 1.00 95.94 101 ALA A C 1
ATOM 762 O O . ALA A 1 101 ? 3.905 2.069 -11.524 1.00 95.94 101 ALA A O 1
ATOM 763 N N . ALA A 1 102 ? 4.210 3.573 -13.151 1.00 95.38 102 ALA A N 1
ATOM 764 C CA . ALA A 1 102 ? 3.655 4.680 -12.380 1.00 95.38 102 ALA A CA 1
ATOM 765 C C . ALA A 1 102 ? 2.125 4.598 -12.249 1.00 95.38 102 ALA A C 1
ATOM 767 O O . ALA A 1 102 ? 1.595 4.983 -11.203 1.00 95.38 102 ALA A O 1
ATOM 768 N N . THR A 1 103 ? 1.407 4.120 -13.269 1.00 96.94 103 THR A N 1
ATOM 769 C CA . THR A 1 103 ? -0.038 3.871 -13.176 1.00 96.94 103 THR A CA 1
ATOM 770 C C . THR A 1 103 ? -0.325 2.726 -12.219 1.00 96.94 103 THR A C 1
ATOM 772 O O . THR A 1 103 ? -1.113 2.919 -11.296 1.00 96.94 103 THR A O 1
ATOM 775 N N . ASP A 1 104 ? 0.411 1.620 -12.314 1.00 96.56 104 ASP A N 1
ATOM 776 C CA . ASP A 1 104 ? 0.274 0.475 -11.409 1.00 96.56 104 ASP A CA 1
ATOM 777 C C . ASP A 1 104 ? 0.543 0.874 -9.954 1.00 96.56 104 ASP A C 1
ATOM 779 O O . ASP A 1 104 ? -0.167 0.477 -9.026 1.00 96.56 104 ASP A O 1
ATOM 783 N N . ALA A 1 105 ? 1.556 1.713 -9.719 1.00 95.38 105 ALA A N 1
ATOM 784 C CA . ALA A 1 105 ? 1.840 2.243 -8.391 1.00 95.38 105 ALA A CA 1
ATOM 785 C C . ALA A 1 105 ? 0.682 3.104 -7.855 1.00 95.38 105 ALA A C 1
ATOM 787 O O . ALA A 1 105 ? 0.320 2.988 -6.682 1.00 95.38 105 ALA A O 1
ATOM 788 N N . ARG A 1 106 ? 0.066 3.945 -8.698 1.00 95.88 106 ARG A N 1
ATOM 789 C CA . ARG A 1 106 ? -1.101 4.758 -8.311 1.00 95.88 106 ARG A CA 1
ATOM 790 C C . ARG A 1 106 ? -2.315 3.888 -8.002 1.00 95.88 106 ARG A C 1
ATOM 792 O O . ARG A 1 106 ? -2.977 4.125 -6.994 1.00 95.88 106 ARG A O 1
ATOM 799 N N . GLU A 1 107 ? -2.576 2.872 -8.815 1.00 97.25 107 GLU A N 1
ATOM 800 C CA . GLU A 1 107 ? -3.666 1.922 -8.588 1.00 97.25 107 GLU A CA 1
ATOM 801 C C . GLU A 1 107 ? -3.474 1.140 -7.287 1.00 97.25 107 GLU A C 1
ATOM 803 O O . GLU A 1 107 ? -4.413 1.014 -6.497 1.00 97.25 107 GLU A O 1
ATOM 808 N N . ASN A 1 108 ? -2.248 0.692 -7.004 1.00 96.44 108 ASN A N 1
ATOM 809 C CA . ASN A 1 108 ? -1.915 0.032 -5.744 1.00 96.44 108 ASN A CA 1
ATOM 810 C C . ASN A 1 108 ? -2.119 0.959 -4.539 1.00 96.44 108 ASN A C 1
ATOM 812 O O . ASN A 1 108 ? -2.675 0.530 -3.530 1.00 96.44 108 ASN A O 1
ATOM 816 N N . VAL A 1 109 ? -1.732 2.235 -4.634 1.00 97.00 109 VAL A N 1
ATOM 817 C CA . VAL A 1 109 ? -1.977 3.218 -3.566 1.00 97.00 109 VAL A CA 1
ATOM 818 C C . VAL A 1 109 ? -3.474 3.420 -3.329 1.00 97.00 109 VAL A C 1
ATOM 820 O O . VAL A 1 109 ? -3.914 3.430 -2.181 1.00 97.00 109 VAL A O 1
ATOM 823 N N . GLU A 1 110 ? -4.278 3.559 -4.383 1.00 96.56 110 GLU A N 1
ATOM 824 C CA . GLU A 1 110 ? -5.731 3.701 -4.239 1.00 96.56 110 GLU A CA 1
ATOM 825 C C . GLU A 1 110 ? -6.393 2.425 -3.702 1.00 96.56 110 GLU A C 1
ATOM 827 O O . GLU A 1 110 ? -7.341 2.510 -2.919 1.00 96.56 110 GLU A O 1
ATOM 832 N N . ARG A 1 111 ? -5.880 1.240 -4.056 1.00 97.00 111 ARG A N 1
ATOM 833 C CA . ARG A 1 111 ? -6.311 -0.028 -3.453 1.00 97.00 111 ARG A CA 1
ATOM 834 C C . ARG A 1 111 ? -6.029 -0.050 -1.951 1.00 97.00 111 ARG A C 1
ATOM 836 O O . ARG A 1 111 ? -6.960 -0.248 -1.179 1.00 97.00 111 ARG A O 1
ATOM 843 N N . LEU A 1 112 ? -4.798 0.256 -1.542 1.00 96.88 112 LEU A N 1
ATOM 844 C CA . LEU A 1 112 ? -4.404 0.298 -0.129 1.00 96.88 112 LEU A CA 1
ATOM 845 C C . LEU A 1 112 ? -5.207 1.335 0.668 1.00 96.88 112 LEU A C 1
ATOM 847 O O . LEU A 1 112 ? -5.580 1.089 1.810 1.00 96.88 112 LEU A O 1
ATOM 851 N N . LYS A 1 113 ? -5.532 2.490 0.073 1.00 97.56 113 LYS A N 1
ATOM 852 C CA . LYS A 1 113 ? -6.412 3.483 0.712 1.00 97.56 113 LYS A CA 1
ATOM 853 C C . LYS A 1 113 ? -7.829 2.955 0.933 1.00 97.56 113 LYS A C 1
ATOM 855 O O . LYS A 1 113 ? -8.446 3.316 1.933 1.00 97.56 113 LYS A O 1
ATOM 860 N N . ARG A 1 114 ? -8.372 2.162 0.002 1.00 96.12 114 ARG A N 1
ATOM 861 C CA . ARG A 1 114 ? -9.690 1.527 0.165 1.00 96.12 114 ARG A CA 1
ATOM 862 C C . ARG A 1 114 ? -9.653 0.480 1.271 1.00 96.12 114 ARG A C 1
ATOM 864 O O . ARG A 1 114 ? -10.464 0.576 2.185 1.00 96.12 114 ARG A O 1
ATOM 871 N N . GLU A 1 115 ? -8.664 -0.409 1.239 1.00 96.88 115 GLU A N 1
ATOM 872 C CA . GLU A 1 115 ? -8.445 -1.430 2.273 1.00 96.88 115 GLU A CA 1
ATOM 873 C C . GLU A 1 115 ? -8.316 -0.789 3.665 1.00 96.88 115 GLU A C 1
ATOM 875 O O . GLU A 1 115 ? -9.022 -1.179 4.590 1.00 96.88 115 GLU A O 1
ATOM 880 N N . LEU A 1 116 ? -7.530 0.286 3.802 1.00 96.38 116 LEU A N 1
ATOM 881 C CA . LEU A 1 116 ? -7.392 1.008 5.070 1.00 96.38 116 LEU A CA 1
ATOM 882 C C . LEU A 1 116 ? -8.726 1.584 5.569 1.00 96.38 116 LEU A C 1
ATOM 884 O O . LEU A 1 116 ? -9.043 1.470 6.749 1.00 96.38 116 LEU A O 1
ATOM 888 N N . ARG A 1 117 ? -9.529 2.200 4.691 1.00 96.62 117 ARG A N 1
ATOM 889 C CA . ARG A 1 117 ? -10.846 2.743 5.079 1.00 96.62 117 ARG A CA 1
ATOM 890 C C . ARG A 1 117 ? -11.805 1.640 5.517 1.00 96.62 117 ARG A C 1
ATOM 892 O O . ARG A 1 117 ? -12.560 1.829 6.471 1.00 96.62 117 ARG A O 1
ATOM 899 N N . GLU A 1 118 ? -11.787 0.504 4.828 1.00 96.62 118 GLU A N 1
ATOM 900 C CA . GLU A 1 118 ? -12.590 -0.666 5.185 1.00 96.62 118 GLU A CA 1
ATOM 901 C C . GLU A 1 118 ? -12.166 -1.218 6.551 1.00 96.62 118 GLU A C 1
ATOM 903 O O . GLU A 1 118 ? -13.016 -1.418 7.423 1.00 96.62 118 GLU A O 1
ATOM 908 N N . GLU A 1 119 ? -10.864 -1.363 6.798 1.00 95.69 119 GLU A N 1
ATOM 909 C CA . GLU A 1 119 ? -10.328 -1.788 8.092 1.00 95.69 119 GLU A CA 1
ATOM 910 C C . GLU A 1 119 ? -10.672 -0.806 9.216 1.00 95.69 119 GLU A C 1
ATOM 912 O O . GLU A 1 119 ? -11.163 -1.225 10.266 1.00 95.69 119 GLU A O 1
ATOM 917 N N . GLU A 1 120 ? -10.502 0.501 8.999 1.00 96.56 120 GLU A N 1
ATOM 918 C CA . GLU A 1 120 ? -10.887 1.532 9.966 1.00 96.56 120 GLU A CA 1
ATOM 919 C C . GLU A 1 120 ? -12.379 1.454 10.307 1.00 96.56 120 GLU A C 1
ATOM 921 O O . GLU A 1 120 ? -12.751 1.528 11.481 1.00 96.56 120 GLU A O 1
ATOM 926 N N . SER A 1 121 ? -13.242 1.265 9.303 1.00 96.19 121 SER A N 1
ATOM 927 C CA . SER A 1 121 ? -14.683 1.107 9.520 1.00 96.19 121 SER A CA 1
ATOM 928 C C . SER A 1 121 ? -15.012 -0.172 10.301 1.00 96.19 121 SER A C 1
ATOM 930 O O . SER A 1 121 ? -15.823 -0.139 11.227 1.00 96.19 121 SER A O 1
ATOM 932 N N . SER A 1 122 ? -14.317 -1.278 10.010 1.00 95.94 122 SER A N 1
ATOM 933 C CA . SER A 1 122 ? -14.465 -2.550 10.722 1.00 95.94 122 SER A CA 1
ATOM 934 C C . SER A 1 122 ? -14.036 -2.430 12.183 1.00 95.94 122 SER A C 1
ATOM 936 O O . SER A 1 122 ? -14.716 -2.933 13.078 1.00 95.94 122 SER A O 1
ATOM 938 N N . ILE A 1 123 ? -12.922 -1.740 12.445 1.00 95.94 123 ILE A N 1
ATOM 939 C CA . ILE A 1 123 ? -12.421 -1.493 13.799 1.00 95.94 123 ILE A CA 1
ATOM 940 C C . ILE A 1 123 ? -13.419 -0.641 14.582 1.00 95.94 123 ILE A C 1
ATOM 942 O O . ILE A 1 123 ? -13.748 -0.998 15.714 1.00 95.94 123 ILE A O 1
ATOM 946 N N . ARG A 1 124 ? -13.947 0.435 13.983 1.00 96.25 124 ARG A N 1
ATOM 947 C CA . ARG A 1 124 ? -14.969 1.279 14.623 1.00 96.25 124 ARG A CA 1
ATOM 948 C C . ARG A 1 124 ? -16.215 0.470 14.968 1.00 96.25 124 ARG A C 1
ATOM 950 O O . ARG A 1 124 ? -16.581 0.430 16.139 1.00 96.25 124 ARG A O 1
ATOM 957 N N . ALA A 1 125 ? -16.766 -0.279 14.013 1.00 96.12 125 ALA A N 1
ATOM 958 C CA . ALA A 1 125 ? -17.942 -1.119 14.241 1.00 96.12 125 ALA A CA 1
ATOM 959 C C . ALA A 1 125 ? -17.715 -2.173 15.344 1.00 96.12 125 ALA A C 1
ATOM 961 O O . ALA A 1 125 ? -18.565 -2.373 16.211 1.00 96.12 125 ALA A O 1
ATOM 962 N N . LYS A 1 126 ? -16.542 -2.823 15.370 1.00 96.50 126 LYS A N 1
ATOM 963 C CA . LYS A 1 126 ? -16.176 -3.762 16.446 1.00 96.50 126 LYS A CA 1
ATOM 964 C C . LYS A 1 126 ? -16.064 -3.058 17.796 1.00 96.50 126 LYS A C 1
ATOM 966 O O . LYS A 1 126 ? -16.501 -3.607 18.805 1.00 96.50 126 LYS A O 1
ATOM 971 N N . SER A 1 127 ? -15.483 -1.861 17.827 1.00 94.69 127 SER A N 1
ATOM 972 C CA . SER A 1 127 ? -15.340 -1.086 19.059 1.00 94.69 127 SER A CA 1
ATOM 973 C C . SER A 1 127 ? -16.694 -0.646 19.620 1.00 94.69 127 SER A C 1
ATOM 975 O O . SER A 1 127 ? -16.919 -0.800 20.818 1.00 94.69 127 SER A O 1
ATOM 977 N N . GLU A 1 128 ? -17.615 -0.208 18.760 1.00 96.81 128 GLU A N 1
ATOM 978 C CA . GLU A 1 128 ? -18.987 0.154 19.123 1.00 96.81 128 GLU A CA 1
ATOM 979 C C . GLU A 1 128 ? -19.737 -1.063 19.664 1.00 96.81 128 GLU A C 1
ATOM 981 O O . GLU A 1 128 ? -20.248 -1.026 20.780 1.00 96.81 128 GLU A O 1
ATOM 986 N N . HIS A 1 129 ? -19.684 -2.197 18.960 1.00 95.69 129 HIS A N 1
ATOM 987 C CA . HIS A 1 129 ? -20.311 -3.433 19.427 1.00 95.69 129 HIS A CA 1
ATOM 988 C C . HIS A 1 129 ? -19.781 -3.879 20.803 1.00 95.69 129 HIS A C 1
ATOM 990 O O . HIS A 1 129 ? -20.542 -4.352 21.649 1.00 95.69 129 HIS A O 1
ATOM 996 N N . LEU A 1 130 ? -18.475 -3.746 21.057 1.00 94.75 130 LEU A N 1
ATOM 997 C CA . LEU A 1 130 ? -17.886 -4.073 22.359 1.00 94.75 130 LEU A CA 1
ATOM 998 C C . LEU A 1 130 ? -18.326 -3.099 23.460 1.00 94.75 130 LEU A C 1
ATOM 1000 O O . LEU A 1 130 ? -18.581 -3.533 24.587 1.00 94.75 130 LEU A O 1
ATOM 1004 N N . GLN A 1 131 ? -18.427 -1.804 23.155 1.00 95.94 131 GLN A N 1
ATOM 1005 C CA . GLN A 1 131 ? -18.942 -0.806 24.093 1.00 95.94 131 GLN A CA 1
ATOM 1006 C C . GLN A 1 131 ? -20.414 -1.066 24.423 1.00 95.94 131 GLN A C 1
ATOM 1008 O O . GLN A 1 131 ? -20.767 -1.099 25.603 1.00 95.94 131 GLN A O 1
ATOM 1013 N N . ASP A 1 132 ? -21.236 -1.366 23.419 1.00 95.44 132 ASP A N 1
ATOM 1014 C CA . ASP A 1 132 ? -22.647 -1.714 23.584 1.00 95.44 132 ASP A CA 1
ATOM 1015 C C . ASP A 1 132 ? -22.828 -2.995 24.399 1.00 95.44 132 ASP A C 1
ATOM 1017 O O . ASP A 1 132 ? -23.657 -3.049 25.310 1.00 95.44 132 ASP A O 1
ATOM 1021 N N . ALA A 1 133 ? -22.034 -4.032 24.122 1.00 95.31 133 ALA A N 1
ATOM 1022 C CA . ALA A 1 133 ? -22.057 -5.271 24.894 1.00 95.31 133 ALA A CA 1
ATOM 1023 C C . ALA A 1 133 ? -21.687 -5.020 26.364 1.00 95.31 133 ALA A C 1
ATOM 1025 O O . ALA A 1 133 ? -22.340 -5.539 27.273 1.00 95.31 133 ALA A O 1
ATOM 1026 N N . ARG A 1 134 ? -20.678 -4.176 26.615 1.00 94.81 134 ARG A N 1
ATOM 1027 C CA . ARG A 1 134 ? -20.282 -3.783 27.972 1.00 94.81 134 ARG A CA 1
ATOM 1028 C C . ARG A 1 134 ? -21.374 -2.973 28.671 1.00 94.81 134 ARG A C 1
ATOM 1030 O O . ARG A 1 134 ? -21.645 -3.229 29.843 1.00 94.81 134 ARG A O 1
ATOM 1037 N N . ALA A 1 135 ? -22.007 -2.032 27.974 1.00 95.38 135 ALA A N 1
ATOM 1038 C CA . ALA A 1 135 ? -23.107 -1.235 28.508 1.00 95.38 135 ALA A CA 1
ATOM 1039 C C . ALA A 1 135 ? -24.307 -2.120 28.880 1.00 95.38 135 ALA A C 1
ATOM 1041 O O . ALA A 1 135 ? -24.806 -2.037 30.002 1.00 95.38 135 ALA A O 1
ATOM 1042 N N . LYS A 1 136 ? -24.698 -3.049 27.996 1.00 95.81 136 LYS A N 1
ATOM 1043 C CA . LYS A 1 136 ? -25.761 -4.034 28.258 1.00 95.81 136 LYS A CA 1
ATOM 1044 C C . LYS A 1 136 ? -25.446 -4.912 29.470 1.00 95.81 136 LYS A C 1
ATOM 1046 O O . LYS A 1 136 ? -26.304 -5.087 30.330 1.00 95.81 136 LYS A O 1
ATOM 1051 N N . ALA A 1 137 ? -24.213 -5.405 29.590 1.00 95.31 137 ALA A N 1
ATOM 1052 C CA . ALA A 1 137 ? -23.798 -6.210 30.740 1.00 95.31 137 ALA A CA 1
ATOM 1053 C C . ALA A 1 137 ? -23.857 -5.424 32.067 1.00 95.31 137 ALA A C 1
ATOM 1055 O O . ALA A 1 137 ? -24.245 -5.971 33.103 1.00 95.31 137 ALA A O 1
ATOM 1056 N N . LEU A 1 138 ? -23.503 -4.133 32.053 1.00 95.00 138 LEU A N 1
ATOM 1057 C CA . LEU A 1 138 ? -23.635 -3.261 33.224 1.00 95.00 138 LEU A CA 1
ATOM 1058 C C . LEU A 1 138 ? -25.102 -3.023 33.592 1.00 95.00 138 LEU A C 1
ATOM 1060 O O . LEU A 1 138 ? -25.456 -3.167 34.765 1.00 95.00 138 LEU A O 1
ATOM 1064 N N . GLN A 1 139 ? -25.952 -2.744 32.604 1.00 96.06 139 GLN A N 1
ATOM 1065 C CA . GLN A 1 139 ? -27.385 -2.551 32.806 1.00 96.06 139 GLN A CA 1
ATOM 1066 C C . GLN A 1 139 ? -28.054 -3.818 33.361 1.00 96.06 139 GLN A C 1
ATOM 1068 O O . GLN A 1 139 ? -28.852 -3.745 34.293 1.00 96.06 139 GLN A O 1
ATOM 1073 N N . GLU A 1 140 ? -27.69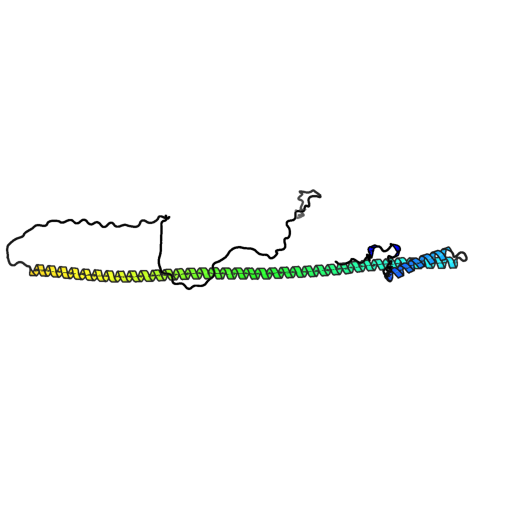0 -5.001 32.860 1.00 95.88 140 GLU A N 1
ATOM 1074 C CA . GLU A 1 140 ? -28.200 -6.274 33.380 1.00 95.88 140 GLU A CA 1
ATOM 1075 C C . GLU A 1 140 ? -27.753 -6.511 34.831 1.00 95.88 140 GLU A C 1
ATOM 1077 O O . GLU A 1 140 ? -28.539 -6.949 35.674 1.00 95.88 140 GLU A O 1
ATOM 1082 N N . ARG A 1 141 ? -26.503 -6.168 35.167 1.00 95.00 141 ARG A N 1
ATOM 1083 C CA . ARG A 1 141 ? -26.006 -6.244 36.547 1.00 95.00 141 ARG A CA 1
ATOM 1084 C C . ARG A 1 141 ? -26.735 -5.269 37.474 1.00 95.00 141 ARG A C 1
ATOM 1086 O O . ARG A 1 141 ? -26.953 -5.587 38.642 1.00 95.00 141 ARG A O 1
ATOM 1093 N N . GLU A 1 142 ? -27.071 -4.075 37.003 1.00 94.69 142 GLU A N 1
ATOM 1094 C CA . GLU A 1 142 ? -27.874 -3.107 37.759 1.00 94.69 142 GLU A CA 1
ATOM 1095 C C . GLU A 1 142 ? -29.298 -3.591 37.968 1.00 94.69 142 GLU A C 1
ATOM 1097 O O . GLU A 1 142 ? -29.776 -3.568 39.100 1.00 94.69 142 GLU A O 1
ATOM 1102 N N . ARG A 1 143 ? -29.921 -4.139 36.926 1.00 95.88 143 ARG A N 1
ATOM 1103 C CA . ARG A 1 143 ? -31.236 -4.767 37.022 1.00 95.88 143 ARG A CA 1
ATOM 1104 C C . ARG A 1 143 ? -31.244 -5.899 38.050 1.00 95.88 143 ARG A C 1
ATOM 1106 O O . ARG A 1 143 ? -32.086 -5.892 38.938 1.00 95.88 143 ARG A O 1
ATOM 1113 N N . LYS A 1 144 ? -30.260 -6.807 38.018 1.00 96.12 144 LYS A N 1
ATOM 1114 C CA . LYS A 1 144 ? -30.133 -7.886 39.019 1.00 96.12 144 LYS A CA 1
ATOM 1115 C C . LYS A 1 144 ? -29.960 -7.345 40.440 1.00 96.12 144 LYS A C 1
ATOM 1117 O O . LYS A 1 144 ? -30.544 -7.885 41.375 1.00 96.12 144 LYS A O 1
ATOM 1122 N N . ARG A 1 145 ? -29.187 -6.267 40.617 1.00 95.12 145 ARG A N 1
ATOM 1123 C CA . ARG A 1 145 ? -29.045 -5.598 41.922 1.00 95.12 145 ARG A CA 1
ATOM 1124 C C . ARG A 1 145 ? -30.359 -4.970 42.392 1.00 95.12 145 ARG A C 1
ATOM 1126 O O . ARG A 1 145 ? -30.670 -5.070 43.574 1.00 95.12 145 ARG A O 1
ATOM 1133 N N . ALA A 1 146 ? -31.117 -4.341 41.497 1.00 95.25 146 ALA A N 1
ATOM 1134 C CA . ALA A 1 146 ? -32.420 -3.764 41.814 1.00 95.25 146 ALA A CA 1
ATOM 1135 C C . ALA A 1 146 ? -33.445 -4.850 42.186 1.00 95.25 146 ALA A C 1
ATOM 1137 O O . ALA A 1 146 ? -34.110 -4.731 43.209 1.00 95.25 146 ALA A O 1
ATOM 1138 N N . GLU A 1 147 ? -33.501 -5.947 41.427 1.00 94.06 147 GLU A N 1
ATOM 1139 C CA . GLU A 1 147 ? -34.363 -7.100 41.718 1.00 94.06 147 GLU A CA 1
ATOM 1140 C C . GLU A 1 147 ? -34.026 -7.737 43.076 1.00 94.06 147 GLU A C 1
ATOM 1142 O O . GLU A 1 147 ? -34.923 -8.080 43.841 1.00 94.06 147 GLU A O 1
ATOM 1147 N N . GLN A 1 148 ? -32.740 -7.865 43.421 1.00 95.06 148 GLN A N 1
ATOM 1148 C CA . GLN A 1 148 ? -32.325 -8.350 44.743 1.00 95.06 148 GLN A CA 1
ATOM 1149 C C . GLN A 1 148 ? -32.741 -7.399 45.868 1.00 95.06 148 GLN A C 1
ATOM 1151 O O . GLN A 1 148 ? -33.221 -7.860 46.898 1.00 95.06 148 GLN A O 1
ATOM 1156 N N . ARG A 1 149 ? -32.582 -6.082 45.682 1.00 95.44 149 ARG A N 1
ATOM 1157 C CA . ARG A 1 149 ? -33.019 -5.085 46.673 1.00 95.44 149 ARG A CA 1
ATOM 1158 C C . ARG A 1 149 ? -34.524 -5.135 46.898 1.00 95.44 149 ARG A C 1
ATOM 1160 O O . ARG A 1 149 ? -34.941 -5.219 48.043 1.00 95.44 149 ARG A O 1
ATOM 1167 N N . SER A 1 150 ? -35.306 -5.178 45.822 1.00 94.00 150 SER A N 1
ATOM 1168 C CA . SER A 1 150 ? -36.765 -5.296 45.892 1.00 94.00 150 SER A CA 1
ATOM 1169 C C . SER A 1 150 ? -37.196 -6.556 46.649 1.00 94.00 150 SER A C 1
ATOM 1171 O O . SER A 1 150 ? -38.027 -6.459 47.545 1.00 94.00 150 SER A O 1
ATOM 1173 N N . LYS A 1 151 ? -36.571 -7.713 46.394 1.00 95.75 151 LYS A N 1
ATOM 1174 C CA . LYS A 1 151 ? -36.850 -8.943 47.160 1.00 95.75 151 LYS A CA 1
ATOM 1175 C C . LYS A 1 151 ? -36.537 -8.795 48.650 1.00 95.75 151 LYS A C 1
ATOM 1177 O O . LYS A 1 151 ? -37.323 -9.225 49.487 1.00 95.75 151 LYS A O 1
ATOM 1182 N N . MET A 1 152 ? -35.409 -8.172 48.992 1.00 94.88 152 MET A N 1
ATOM 1183 C CA . MET A 1 152 ? -35.048 -7.925 50.392 1.00 94.88 152 MET A CA 1
ATOM 1184 C C . MET A 1 152 ? -36.026 -6.958 51.072 1.00 94.88 152 MET A C 1
ATOM 1186 O O . MET A 1 152 ? -36.375 -7.161 52.231 1.00 94.88 152 MET A O 1
ATOM 1190 N N . GLU A 1 153 ? -36.485 -5.923 50.368 1.00 94.62 153 GLU A N 1
ATOM 1191 C CA . GLU A 1 153 ? -37.493 -4.980 50.866 1.00 94.62 153 GLU A CA 1
ATOM 1192 C C . GLU A 1 153 ? -38.851 -5.662 51.087 1.00 94.62 153 GLU A C 1
ATOM 1194 O O . GLU A 1 153 ? -39.474 -5.454 52.127 1.00 94.62 153 GLU A O 1
ATOM 1199 N N . GLU A 1 154 ? -39.279 -6.537 50.173 1.00 93.94 154 GLU A N 1
ATOM 1200 C CA . GLU A 1 154 ? -40.490 -7.353 50.334 1.00 93.94 154 GLU A CA 1
ATOM 1201 C C . GLU A 1 154 ? -40.393 -8.296 51.544 1.00 93.94 154 GLU A C 1
ATOM 1203 O O . GLU A 1 154 ? -41.334 -8.397 52.336 1.00 93.94 154 GLU A O 1
ATOM 1208 N N . GLU A 1 155 ? -39.249 -8.961 51.739 1.00 93.94 155 GLU A N 1
ATOM 1209 C CA . GLU A 1 155 ? -39.015 -9.820 52.906 1.00 93.94 155 GLU A CA 1
ATOM 1210 C C . GLU A 1 155 ? -39.002 -9.031 54.221 1.00 93.94 155 GLU A C 1
ATOM 1212 O O . GLU A 1 155 ? -39.556 -9.492 55.226 1.00 93.94 155 GLU A O 1
ATOM 1217 N N . LEU A 1 156 ? -38.405 -7.834 54.226 1.00 94.25 156 LEU A N 1
ATOM 1218 C CA . LEU A 1 156 ? -38.443 -6.935 55.377 1.00 94.25 156 LEU A CA 1
ATOM 1219 C C . LEU A 1 156 ? -39.878 -6.509 55.684 1.00 94.25 156 LEU A C 1
ATOM 1221 O O . LEU A 1 156 ? -40.315 -6.687 56.818 1.00 94.25 156 LEU A O 1
ATOM 1225 N N . ALA A 1 157 ? -40.640 -6.051 54.689 1.00 91.81 157 ALA A N 1
ATOM 1226 C CA . ALA A 1 157 ? -42.038 -5.664 54.865 1.00 91.81 157 ALA A CA 1
ATOM 1227 C C . ALA A 1 157 ? -42.888 -6.826 55.406 1.00 91.81 157 ALA A C 1
ATOM 1229 O O . ALA A 1 157 ? -43.704 -6.644 56.316 1.00 91.81 157 ALA A O 1
ATOM 1230 N N . ARG A 1 158 ? -42.653 -8.050 54.914 1.00 93.81 158 ARG A N 1
ATOM 1231 C CA . ARG A 1 158 ? -43.312 -9.255 55.429 1.00 93.81 158 ARG A CA 1
ATOM 1232 C C . ARG A 1 158 ? -42.972 -9.492 56.899 1.00 93.81 158 ARG A C 1
ATOM 1234 O O . ARG A 1 158 ? -43.889 -9.617 57.711 1.00 93.81 158 ARG A O 1
ATOM 1241 N N . ARG A 1 159 ? -41.691 -9.483 57.275 1.00 93.56 159 ARG A N 1
ATOM 1242 C CA . ARG A 1 159 ? -41.274 -9.657 58.680 1.00 93.56 159 ARG A CA 1
ATOM 1243 C C . ARG A 1 159 ? -41.784 -8.545 59.587 1.00 93.56 159 ARG A C 1
ATOM 1245 O O . ARG A 1 159 ? -42.153 -8.806 60.729 1.00 93.56 159 ARG A O 1
ATOM 1252 N N . GLU A 1 160 ? -41.830 -7.310 59.103 1.00 93.75 160 GLU A N 1
ATOM 1253 C CA . GLU A 1 160 ? -42.404 -6.194 59.849 1.00 93.75 160 GLU A CA 1
ATOM 1254 C C . GLU A 1 160 ? -43.901 -6.385 60.075 1.00 93.75 160 GLU A C 1
ATOM 1256 O O . GLU A 1 160 ? -44.374 -6.162 61.190 1.00 93.75 160 GLU A O 1
ATOM 1261 N N . SER A 1 161 ? -44.634 -6.858 59.065 1.00 92.50 161 SER A N 1
ATOM 1262 C CA . SER A 1 161 ? -46.057 -7.175 59.197 1.00 92.50 161 SER A CA 1
ATOM 1263 C C . SER A 1 161 ? -46.307 -8.300 60.212 1.00 92.50 161 SER A C 1
ATOM 1265 O O . SER A 1 161 ? -47.175 -8.162 61.077 1.00 92.50 161 SER A O 1
ATOM 1267 N N . GLU A 1 162 ? -45.485 -9.355 60.191 1.00 93.81 162 GLU A N 1
ATOM 1268 C CA . GLU A 1 162 ? -45.533 -10.469 61.145 1.00 93.81 162 GLU A CA 1
ATOM 1269 C C . GLU A 1 162 ? -45.215 -9.985 62.568 1.00 93.81 162 GLU A C 1
ATOM 1271 O O . GLU A 1 162 ? -45.969 -10.257 63.505 1.00 93.81 162 GLU A O 1
ATOM 1276 N N . ARG A 1 163 ? -44.165 -9.169 62.733 1.00 94.06 163 ARG A N 1
ATOM 1277 C CA . ARG A 1 163 ? -43.822 -8.521 64.009 1.00 94.06 163 ARG A CA 1
ATOM 1278 C C . ARG A 1 163 ? -44.969 -7.645 64.513 1.00 94.06 163 ARG A C 1
ATOM 1280 O O . ARG A 1 163 ? -45.310 -7.694 65.693 1.00 94.06 163 ARG A O 1
ATOM 1287 N N . HIS A 1 164 ? -45.595 -6.849 63.647 1.00 94.06 164 HIS A N 1
ATOM 1288 C CA . HIS A 1 164 ? -46.743 -6.023 64.024 1.00 94.06 164 HIS A CA 1
ATOM 1289 C C . HIS A 1 164 ? -47.950 -6.866 64.448 1.00 94.06 164 HIS A C 1
ATOM 1291 O O . HIS A 1 164 ? -48.631 -6.496 65.409 1.00 94.06 164 HIS A O 1
ATOM 1297 N N . ALA A 1 165 ? -48.204 -7.996 63.785 1.00 94.31 165 ALA A N 1
ATOM 1298 C CA . ALA A 1 165 ? -49.249 -8.937 64.177 1.00 94.31 165 ALA A CA 1
ATOM 1299 C C . ALA A 1 165 ? -48.965 -9.551 65.559 1.00 94.31 165 ALA A C 1
ATOM 1301 O O . ALA A 1 165 ? -49.838 -9.526 66.428 1.00 94.31 165 ALA A O 1
ATOM 1302 N N . GLN A 1 166 ? -47.730 -9.996 65.810 1.00 94.00 166 GLN A N 1
ATOM 1303 C CA . GLN A 1 166 ? -47.305 -10.517 67.114 1.00 94.00 166 GLN A CA 1
ATOM 1304 C C . GLN A 1 166 ? -47.446 -9.470 68.227 1.00 94.00 166 GLN A C 1
ATOM 1306 O O . GLN A 1 166 ? -48.006 -9.760 69.281 1.00 94.00 166 GLN A O 1
ATOM 1311 N N . VAL A 1 167 ? -47.022 -8.225 67.987 1.00 95.19 167 VAL A N 1
ATOM 1312 C CA . VAL A 1 167 ? -47.173 -7.127 68.959 1.00 95.19 167 VAL A CA 1
ATOM 1313 C C . VAL A 1 167 ? -48.647 -6.850 69.266 1.00 95.19 167 VAL A C 1
ATOM 1315 O O . VAL A 1 167 ? -48.996 -6.624 70.425 1.00 95.19 167 VAL A O 1
ATOM 1318 N N . LYS A 1 168 ? -49.532 -6.871 68.260 1.00 94.25 168 LYS A N 1
ATOM 1319 C CA . LYS A 1 168 ? -50.982 -6.735 68.482 1.00 94.25 168 LYS A CA 1
ATOM 1320 C C . LYS A 1 168 ? -51.530 -7.889 69.325 1.00 94.25 168 LYS A C 1
ATOM 1322 O O . LYS A 1 168 ? -52.280 -7.627 70.262 1.00 94.25 168 LYS A O 1
ATOM 1327 N N . SER A 1 169 ? -51.115 -9.125 69.042 1.00 94.44 169 SER A N 1
ATOM 1328 C CA . SER A 1 169 ? -51.501 -10.308 69.821 1.00 94.44 169 SER A CA 1
ATOM 1329 C C . SER A 1 169 ? -51.046 -10.208 71.279 1.00 94.44 169 SER A C 1
ATOM 1331 O O . SER A 1 169 ? -51.844 -10.416 72.184 1.00 94.44 169 SER A O 1
ATOM 1333 N N . LEU A 1 170 ? -49.792 -9.823 71.532 1.00 94.31 170 LEU A N 1
ATOM 1334 C CA . LEU A 1 170 ? -49.268 -9.654 72.892 1.00 94.31 170 LEU A CA 1
ATOM 1335 C C . LEU A 1 170 ? -50.009 -8.556 73.665 1.00 94.31 170 LEU A C 1
ATOM 1337 O O . LEU A 1 170 ? -50.298 -8.719 74.848 1.00 94.31 170 LEU A O 1
ATOM 1341 N N . LYS A 1 171 ? -50.368 -7.450 73.000 1.00 94.62 171 LYS A N 1
ATOM 1342 C CA . LYS A 1 171 ? -51.200 -6.399 73.607 1.00 94.62 171 LYS A CA 1
ATOM 1343 C C . LYS A 1 171 ? -52.583 -6.913 74.004 1.00 94.62 171 LYS A C 1
ATOM 1345 O O . LYS A 1 171 ? -53.102 -6.466 75.022 1.00 94.62 171 LYS A O 1
ATOM 1350 N N . LEU A 1 172 ? -53.178 -7.807 73.214 1.00 93.94 172 LEU A N 1
ATOM 1351 C CA . LEU A 1 172 ? -54.463 -8.428 73.536 1.00 93.94 172 LEU A CA 1
ATOM 1352 C C . LEU A 1 172 ? -54.341 -9.309 74.787 1.00 93.94 172 LEU A C 1
ATOM 1354 O O . LEU A 1 172 ? -55.066 -9.084 75.746 1.00 93.94 172 LEU A O 1
ATOM 1358 N N . VAL A 1 173 ? -53.348 -10.201 74.826 1.00 92.81 173 VAL A N 1
ATOM 1359 C CA . VAL A 1 173 ? -53.089 -11.077 75.985 1.00 92.81 173 VAL A CA 1
ATOM 1360 C C . VAL A 1 173 ? -52.821 -10.266 77.258 1.00 92.81 173 VAL A C 1
ATOM 1362 O O . VAL A 1 173 ? -53.315 -10.599 78.331 1.00 92.81 173 VAL A O 1
ATOM 1365 N N . LEU A 1 174 ? -52.077 -9.158 77.164 1.00 92.38 174 LEU A N 1
ATOM 1366 C CA . LEU A 1 174 ? -51.854 -8.267 78.308 1.00 92.38 174 LEU A CA 1
ATOM 1367 C C . LEU A 1 174 ? -53.146 -7.609 78.808 1.00 92.38 174 LEU A C 1
ATOM 1369 O O . LEU A 1 174 ? -53.295 -7.426 80.016 1.00 92.38 174 LEU A O 1
ATOM 1373 N N . LYS A 1 175 ? -54.071 -7.258 77.905 1.00 93.69 175 LYS A N 1
ATOM 1374 C CA . LYS A 1 175 ? -55.398 -6.759 78.289 1.00 93.69 175 LYS A CA 1
ATOM 1375 C C . LYS A 1 175 ? -56.213 -7.848 78.972 1.00 93.69 175 LYS A C 1
ATOM 1377 O O . LYS A 1 175 ? -56.694 -7.604 80.067 1.00 93.69 175 LYS A O 1
ATOM 1382 N N . GLU A 1 176 ? -56.278 -9.045 78.391 1.00 92.06 176 GLU A N 1
ATOM 1383 C CA . GLU A 1 176 ? -56.969 -10.197 78.985 1.00 92.06 176 GLU A CA 1
ATOM 1384 C C . GLU A 1 176 ? -56.433 -10.517 80.383 1.00 92.06 176 GLU A C 1
ATOM 1386 O O . GLU A 1 176 ? -57.207 -10.728 81.309 1.00 92.06 176 GLU A O 1
ATOM 1391 N N . HIS A 1 177 ? -55.113 -10.475 80.573 1.00 91.50 177 HIS A N 1
ATOM 1392 C CA . HIS A 1 177 ? -54.492 -10.665 81.881 1.00 91.50 177 HIS A CA 1
ATOM 1393 C C . HIS A 1 177 ? -54.792 -9.512 82.853 1.00 91.50 177 HIS A C 1
ATOM 1395 O O . HIS A 1 177 ? -54.979 -9.741 84.046 1.00 91.50 177 HIS A O 1
ATOM 1401 N N . GLY A 1 178 ? -54.854 -8.269 82.367 1.00 91.06 178 GLY A N 1
ATOM 1402 C CA . GLY A 1 178 ? -55.286 -7.118 83.161 1.00 91.06 178 GLY A CA 1
ATOM 1403 C C . GLY A 1 178 ? -56.744 -7.232 83.609 1.00 91.06 178 GLY A C 1
ATOM 1404 O O . GLY A 1 178 ? -57.045 -6.993 84.775 1.00 91.06 178 GLY A O 1
ATOM 1405 N N . ASP A 1 179 ? -57.630 -7.650 82.711 1.00 87.75 179 ASP A N 1
ATOM 1406 C CA . ASP A 1 179 ? -59.050 -7.854 82.993 1.00 87.75 179 ASP A CA 1
ATOM 1407 C C . ASP A 1 179 ? -59.265 -9.072 83.901 1.00 87.75 179 ASP A C 1
ATOM 1409 O O . ASP A 1 179 ? -60.072 -9.009 84.822 1.00 87.75 179 ASP A O 1
ATOM 1413 N N . ALA A 1 180 ? -58.489 -10.147 83.729 1.00 84.06 180 ALA A N 1
ATOM 1414 C CA . ALA A 1 180 ? -58.475 -11.284 84.646 1.00 84.06 180 ALA A CA 1
ATOM 1415 C C . ALA A 1 180 ? -58.004 -10.875 86.048 1.00 84.06 180 ALA A C 1
ATOM 1417 O O . ALA A 1 180 ? -58.627 -11.254 87.031 1.00 84.06 180 ALA A O 1
ATOM 1418 N N . LYS A 1 181 ? -56.951 -10.054 86.163 1.00 83.62 181 LYS A N 1
ATOM 1419 C CA . LYS A 1 181 ? -56.503 -9.513 87.457 1.00 83.62 181 LYS A CA 1
ATOM 1420 C C . LYS A 1 181 ? -57.550 -8.627 88.122 1.00 83.62 181 LYS A C 1
ATOM 1422 O O . LYS A 1 181 ? -57.698 -8.704 89.334 1.00 83.62 181 LYS A O 1
ATOM 1427 N N . LYS A 1 182 ? -58.260 -7.797 87.353 1.00 81.56 182 LYS A N 1
ATOM 1428 C CA . LYS A 1 182 ? -59.372 -6.993 87.879 1.00 81.56 182 LYS A CA 1
ATOM 1429 C C . LYS A 1 182 ? -60.511 -7.875 88.368 1.00 81.56 182 LYS A C 1
ATOM 1431 O O . LYS A 1 182 ? -60.937 -7.682 89.490 1.00 81.56 182 LYS A O 1
ATOM 1436 N N . LYS A 1 183 ? -60.916 -8.883 87.590 1.00 77.69 183 LYS A N 1
ATOM 1437 C CA . LYS A 1 183 ? -61.926 -9.863 88.016 1.00 77.69 183 LYS A CA 1
ATOM 1438 C C . LYS A 1 183 ? -61.506 -10.607 89.277 1.00 77.69 183 LYS A C 1
ATOM 1440 O O . LYS A 1 183 ? -62.293 -10.690 90.197 1.00 77.69 183 LYS A O 1
ATOM 1445 N N . ILE A 1 184 ? -60.253 -11.059 89.369 1.00 74.19 184 ILE A N 1
ATOM 1446 C CA . ILE A 1 184 ? -59.727 -11.671 90.598 1.00 74.19 184 ILE A CA 1
ATOM 1447 C C . ILE A 1 184 ? -59.774 -10.678 91.765 1.00 74.19 184 ILE A C 1
ATOM 1449 O O . ILE A 1 184 ? -60.097 -11.081 92.868 1.00 74.19 184 ILE A O 1
ATOM 1453 N N . ALA A 1 185 ? -59.458 -9.399 91.554 1.00 72.44 185 ALA A N 1
ATOM 1454 C CA . ALA A 1 185 ? -59.530 -8.383 92.605 1.00 72.44 185 ALA A CA 1
ATOM 1455 C C . ALA A 1 185 ? -60.976 -8.005 92.993 1.00 72.44 185 ALA A C 1
ATOM 1457 O O . ALA A 1 185 ? -61.214 -7.654 94.142 1.00 72.44 185 ALA A O 1
ATOM 1458 N N . GLU A 1 186 ? -61.924 -8.078 92.057 1.00 65.94 186 GLU A N 1
ATOM 1459 C CA . GLU A 1 186 ? -63.361 -7.863 92.280 1.00 65.94 186 GLU A CA 1
ATOM 1460 C C . GLU A 1 186 ? -64.013 -9.080 92.967 1.00 65.94 186 GLU A C 1
ATOM 1462 O O . GLU A 1 186 ? -64.807 -8.900 93.884 1.00 65.94 186 GLU A O 1
ATOM 1467 N N . ASP A 1 187 ? -63.615 -10.304 92.599 1.00 59.16 187 ASP A N 1
ATOM 1468 C CA . ASP A 1 187 ? -64.020 -11.569 93.237 1.00 59.16 187 ASP A CA 1
ATOM 1469 C C . ASP A 1 187 ? -63.317 -11.792 94.590 1.00 59.16 187 ASP A C 1
ATOM 1471 O O . ASP A 1 187 ? -63.819 -12.520 95.442 1.00 59.16 187 ASP A O 1
ATOM 1475 N N . ALA A 1 188 ? -62.157 -11.162 94.803 1.00 55.31 188 ALA A N 1
ATOM 1476 C CA . ALA A 1 188 ? -61.439 -11.114 96.077 1.00 55.31 188 ALA A CA 1
ATOM 1477 C C . ALA A 1 188 ? -61.755 -9.844 96.884 1.00 55.31 188 ALA A C 1
ATOM 1479 O O . ALA A 1 188 ? -60.940 -9.431 97.714 1.00 55.31 188 ALA A O 1
ATOM 1480 N N . ALA A 1 189 ? -62.921 -9.221 96.666 1.00 43.72 189 ALA A N 1
ATOM 1481 C CA . ALA A 1 189 ? -63.477 -8.298 97.647 1.00 43.72 189 ALA A CA 1
ATOM 1482 C C . ALA A 1 189 ? -63.555 -9.039 98.998 1.00 43.72 189 ALA A C 1
ATOM 1484 O O . ALA A 1 189 ? -64.222 -10.073 99.080 1.00 43.72 189 ALA A O 1
ATOM 1485 N N . PRO A 1 190 ? -62.827 -8.586 100.034 1.00 49.09 190 PRO A N 1
ATOM 1486 C CA . PRO A 1 190 ? -62.723 -9.337 101.270 1.00 49.09 190 PRO A CA 1
ATOM 1487 C C . PRO A 1 190 ? -64.060 -9.249 102.006 1.00 49.09 190 PRO A C 1
ATOM 1489 O O . PRO A 1 190 ? -64.445 -8.169 102.450 1.00 49.09 190 PRO A O 1
ATOM 1492 N N . GLU A 1 191 ? -64.752 -10.378 102.165 1.00 44.38 191 GLU A N 1
ATOM 1493 C CA . GLU A 1 191 ? -65.427 -10.582 103.442 1.00 44.38 191 GLU A CA 1
ATOM 1494 C C . GLU A 1 191 ? -64.342 -10.769 104.503 1.00 44.38 191 GLU A C 1
ATOM 1496 O O . GLU A 1 191 ? -63.336 -11.449 104.284 1.00 44.38 191 GLU A O 1
ATOM 1501 N N . ASP A 1 192 ? -64.540 -10.062 105.609 1.00 44.88 192 ASP A N 1
ATOM 1502 C CA . ASP A 1 192 ? -63.642 -9.912 106.743 1.00 44.88 192 ASP A CA 1
ATOM 1503 C C . ASP A 1 192 ? -62.898 -11.199 107.133 1.00 44.88 192 ASP A C 1
ATOM 1505 O O . ASP A 1 192 ? -63.485 -12.264 107.325 1.00 44.88 192 ASP A O 1
ATOM 1509 N N . GLY A 1 193 ? -61.582 -11.085 107.314 1.00 39.19 193 GLY A N 1
ATOM 1510 C CA . GLY A 1 193 ? -60.746 -12.212 107.714 1.00 39.19 193 GLY A CA 1
ATOM 1511 C C . GLY A 1 193 ? -59.301 -11.813 107.976 1.00 39.19 193 GLY A C 1
ATOM 1512 O O . GLY A 1 193 ? -58.448 -11.872 107.100 1.00 39.19 193 GLY A O 1
ATOM 1513 N N . GLU A 1 194 ? -59.057 -11.380 109.202 1.00 42.66 194 GLU A N 1
ATOM 1514 C CA . GLU A 1 194 ? -57.789 -10.980 109.805 1.00 42.66 194 GLU A CA 1
ATOM 1515 C C . GLU A 1 194 ? -56.613 -11.997 109.687 1.00 42.66 194 GLU A C 1
ATOM 1517 O O . GLU A 1 194 ? -56.793 -13.195 109.894 1.00 42.66 194 GLU A O 1
ATOM 1522 N N . LEU A 1 195 ? -55.392 -11.435 109.526 1.00 47.91 195 LEU A N 1
ATOM 1523 C CA . LEU A 1 195 ? -54.039 -11.935 109.913 1.00 47.91 195 LEU A CA 1
ATOM 1524 C C . LEU A 1 195 ? -53.234 -12.829 108.926 1.00 47.91 195 LEU A C 1
ATOM 1526 O O . LEU A 1 195 ? -53.792 -13.508 108.076 1.00 47.91 195 LEU A O 1
ATOM 1530 N N . PRO A 1 196 ? -51.894 -12.949 109.097 1.00 47.72 196 PRO A N 1
ATOM 1531 C CA . PRO A 1 196 ? -50.872 -11.899 109.036 1.00 47.72 196 PRO A CA 1
ATOM 1532 C C . PRO A 1 196 ? -49.720 -12.254 108.054 1.00 47.72 196 PRO A C 1
ATOM 1534 O O . PRO A 1 196 ? -49.513 -13.402 107.668 1.00 47.72 196 PRO A O 1
ATOM 1537 N N . LEU A 1 197 ? -48.917 -11.252 107.683 1.00 52.28 197 LEU A N 1
ATOM 1538 C CA . LEU A 1 197 ? -47.673 -11.391 106.905 1.00 52.28 197 LEU A CA 1
ATOM 1539 C C . LEU A 1 197 ? -46.625 -12.277 107.614 1.00 52.28 197 LEU A C 1
ATOM 1541 O O . LEU A 1 197 ? -46.399 -12.098 108.812 1.00 52.28 197 LEU A O 1
ATOM 1545 N N . PRO A 1 198 ? -45.825 -13.049 106.853 1.00 49.69 198 PRO A N 1
ATOM 1546 C CA . PRO A 1 198 ? -44.416 -13.202 107.181 1.00 49.69 198 PRO A CA 1
ATOM 1547 C C . PRO A 1 198 ? -43.541 -12.758 106.008 1.00 49.69 198 PRO A C 1
ATOM 1549 O O . PRO A 1 198 ? -43.732 -13.136 104.852 1.00 49.69 198 PRO A O 1
ATOM 1552 N N . GLY A 1 199 ? -42.591 -11.891 106.337 1.00 45.88 199 GLY A N 1
ATOM 1553 C CA . GLY A 1 199 ? -41.630 -11.351 105.398 1.00 45.88 199 GLY A CA 1
ATOM 1554 C C . GLY A 1 199 ? -40.487 -12.301 105.054 1.00 45.88 199 GLY A C 1
ATOM 1555 O O . GLY A 1 199 ? -40.493 -13.490 105.359 1.00 45.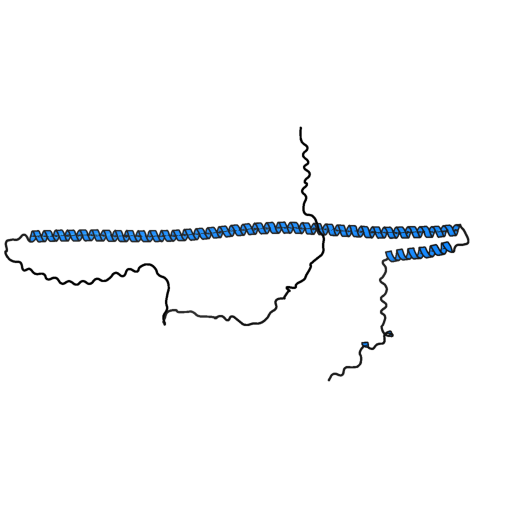88 199 GLY A O 1
ATOM 1556 N N . GLN A 1 200 ? -39.462 -11.647 104.507 1.00 37.94 200 GLN A N 1
ATOM 1557 C CA . GLN A 1 200 ? -38.074 -12.078 104.368 1.00 37.94 200 GLN A CA 1
ATOM 1558 C C . GLN A 1 200 ? -37.687 -12.616 102.983 1.00 37.94 200 GLN A C 1
ATOM 1560 O O . GLN A 1 200 ? -37.761 -13.798 102.669 1.00 37.94 200 GLN A O 1
ATOM 1565 N N . ALA A 1 201 ? -37.171 -11.692 102.169 1.00 48.38 201 ALA A N 1
ATOM 1566 C CA . ALA A 1 201 ? -36.146 -12.020 101.188 1.00 48.38 201 ALA A CA 1
ATOM 1567 C C . ALA A 1 201 ? -34.886 -12.540 101.909 1.00 48.38 201 ALA A C 1
ATOM 1569 O O . ALA A 1 201 ? -34.591 -12.109 103.030 1.00 48.38 201 ALA A O 1
ATOM 1570 N N . PRO A 1 202 ? -34.068 -13.345 101.219 1.00 49.78 202 PRO A N 1
ATOM 1571 C CA . PRO A 1 202 ? -32.754 -12.798 100.921 1.00 49.78 202 PRO A CA 1
ATOM 1572 C C . PRO A 1 202 ? -32.403 -12.865 99.437 1.00 49.78 202 PRO A C 1
ATOM 1574 O O . PRO A 1 202 ? -32.803 -13.746 98.679 1.00 49.78 202 PRO A O 1
ATOM 1577 N N . SER A 1 203 ? -31.614 -11.870 99.058 1.00 46.22 203 SER A N 1
ATOM 1578 C CA . SER A 1 203 ? -30.889 -11.762 97.809 1.00 46.22 203 SER A CA 1
ATOM 1579 C C . SER A 1 203 ? -29.949 -12.952 97.601 1.00 46.22 203 SER A C 1
ATOM 1581 O O . SER A 1 203 ? -29.256 -13.406 98.509 1.00 46.22 203 SER A O 1
ATOM 1583 N N . SER A 1 204 ? -29.855 -13.418 96.362 1.00 43.38 204 SER A N 1
ATOM 1584 C CA . SER A 1 204 ? -28.676 -14.129 95.875 1.00 43.38 204 SER A CA 1
ATOM 1585 C C . SER A 1 204 ? -28.325 -13.547 94.520 1.00 43.38 204 SER A C 1
ATOM 1587 O O . SER A 1 204 ? -29.025 -13.740 93.528 1.00 43.38 204 SER A O 1
ATOM 1589 N N . GLY A 1 205 ? -27.264 -12.745 94.519 1.00 42.41 205 GLY A N 1
ATOM 1590 C CA . GLY A 1 205 ? -26.625 -12.289 93.302 1.00 42.41 205 GLY A CA 1
ATOM 1591 C C . GLY A 1 205 ? -25.933 -13.460 92.618 1.00 42.41 205 GLY A C 1
ATOM 1592 O O . GLY A 1 205 ? -25.123 -14.151 93.227 1.00 42.41 205 GLY A O 1
ATOM 1593 N N . MET A 1 206 ? -26.208 -13.640 91.331 1.00 37.12 206 MET A N 1
ATOM 1594 C CA . MET A 1 206 ? -25.245 -14.220 90.403 1.00 37.12 206 MET A CA 1
ATOM 1595 C C . MET A 1 206 ? -25.054 -13.225 89.266 1.00 37.12 206 MET A C 1
ATOM 1597 O O . MET A 1 206 ? -25.836 -13.136 88.324 1.00 37.12 206 MET A O 1
ATOM 1601 N N . THR A 1 207 ? -23.996 -12.435 89.401 1.00 47.53 207 THR A N 1
ATOM 1602 C CA . THR A 1 207 ? -23.361 -11.718 88.303 1.00 47.53 207 THR A CA 1
ATOM 1603 C C . THR A 1 207 ? -22.686 -12.742 87.396 1.00 47.53 207 THR A C 1
ATOM 1605 O O . THR A 1 207 ? -21.727 -13.393 87.802 1.00 47.53 207 THR A O 1
ATOM 1608 N N . GLY A 1 208 ? -23.178 -12.878 86.169 1.00 37.00 208 GLY A N 1
ATOM 1609 C CA . GLY A 1 208 ? -22.552 -13.669 85.112 1.00 37.00 208 GLY A CA 1
ATOM 1610 C C . GLY A 1 208 ? -22.527 -12.866 83.820 1.00 37.00 208 GLY A C 1
ATOM 1611 O O . GLY A 1 208 ? -23.306 -13.125 82.909 1.00 37.00 208 GLY A O 1
ATOM 1612 N N . GLY A 1 209 ? -21.672 -11.842 83.770 1.00 40.56 209 GLY A N 1
ATOM 1613 C CA . GLY A 1 209 ? -21.410 -11.083 82.553 1.00 40.56 209 GLY A CA 1
ATOM 1614 C C . GLY A 1 209 ? -20.732 -11.976 81.519 1.00 40.56 209 GLY A C 1
ATOM 1615 O O . GLY A 1 209 ? -19.597 -12.399 81.712 1.00 40.56 209 GLY A O 1
ATOM 1616 N N . SER A 1 210 ? -21.426 -12.261 80.420 1.00 44.00 210 SER A N 1
ATOM 1617 C CA . SER A 1 210 ? -20.801 -12.822 79.223 1.00 44.00 210 SER A CA 1
ATOM 1618 C C . SER A 1 210 ? -20.433 -11.658 78.315 1.00 44.00 210 SER A C 1
ATOM 1620 O O . SER A 1 210 ? -21.305 -10.995 77.753 1.00 44.00 210 SER A O 1
ATOM 1622 N N . ASN A 1 211 ? -19.134 -11.375 78.251 1.00 39.28 211 ASN A N 1
ATOM 1623 C CA . ASN A 1 211 ? -18.547 -10.358 77.392 1.00 39.28 211 ASN A CA 1
ATOM 1624 C C . ASN A 1 211 ? -18.990 -10.546 75.937 1.00 39.28 211 ASN A C 1
ATOM 1626 O O . ASN A 1 211 ? -18.801 -11.605 75.340 1.00 39.28 211 ASN A O 1
ATOM 1630 N N . ALA A 1 212 ? -19.507 -9.467 75.357 1.00 41.31 212 ALA A N 1
ATOM 1631 C CA . ALA A 1 212 ? -19.549 -9.277 73.922 1.00 41.31 212 ALA A CA 1
ATOM 1632 C C . ALA A 1 212 ? -18.109 -9.108 73.411 1.00 41.31 212 ALA A C 1
ATOM 1634 O O . ALA A 1 212 ? -17.434 -8.142 73.763 1.00 41.31 212 ALA A O 1
ATOM 1635 N N . THR A 1 213 ? -17.631 -10.025 72.571 1.00 39.34 213 THR A N 1
ATOM 1636 C CA . THR A 1 213 ? -16.465 -9.756 71.723 1.00 39.34 213 THR A CA 1
ATOM 1637 C C . THR A 1 213 ? -16.966 -9.312 70.358 1.00 39.34 213 THR A C 1
ATOM 1639 O O . THR A 1 213 ? -17.273 -10.114 69.481 1.00 39.34 213 THR A O 1
ATOM 1642 N N . THR A 1 214 ? -17.077 -7.998 70.202 1.00 44.38 214 THR A N 1
ATOM 1643 C CA . THR A 1 214 ? -17.150 -7.317 68.909 1.00 44.38 214 THR A CA 1
ATOM 1644 C C . THR A 1 214 ? -15.864 -7.608 68.125 1.00 44.38 214 THR A C 1
ATOM 1646 O O . THR A 1 214 ? -14.786 -7.403 68.687 1.00 44.38 214 THR A O 1
ATOM 1649 N N . PRO A 1 215 ? -15.894 -8.026 66.846 1.00 42.31 215 PRO A N 1
ATOM 1650 C CA . PRO A 1 215 ? -14.696 -7.964 66.024 1.00 42.31 215 PRO A CA 1
ATOM 1651 C C . PRO A 1 215 ? -14.540 -6.531 65.497 1.00 42.31 215 PRO A C 1
ATOM 1653 O O . PRO A 1 215 ? -15.419 -6.006 64.811 1.00 42.31 215 PRO A O 1
ATOM 1656 N N . ALA A 1 216 ? -13.428 -5.883 65.845 1.00 38.34 216 ALA A N 1
ATOM 1657 C CA . ALA A 1 216 ? -13.026 -4.618 65.240 1.00 38.34 216 ALA A CA 1
ATOM 1658 C C . ALA A 1 216 ? -12.532 -4.843 63.793 1.00 38.34 216 ALA A C 1
ATOM 1660 O O . ALA A 1 216 ? -12.013 -5.920 63.480 1.00 38.34 216 ALA A O 1
ATOM 1661 N N . PRO A 1 217 ? -12.696 -3.855 62.894 1.00 44.94 217 PRO A N 1
ATOM 1662 C CA . PRO A 1 217 ? -12.380 -4.005 61.484 1.00 44.94 217 PRO A CA 1
ATOM 1663 C C . PRO A 1 217 ? -10.889 -3.759 61.223 1.00 44.94 217 PRO A C 1
ATOM 1665 O O . PRO A 1 217 ? -10.373 -2.688 61.521 1.00 44.94 217 PRO A O 1
ATOM 1668 N N . GLY A 1 218 ? -10.248 -4.730 60.572 1.00 42.41 218 GLY A N 1
ATOM 1669 C CA . GLY A 1 218 ? -8.962 -4.565 59.899 1.00 42.41 218 GLY A CA 1
ATOM 1670 C C . GLY A 1 218 ? -7.741 -4.845 60.768 1.00 42.41 218 GLY A C 1
ATOM 1671 O O . GLY A 1 218 ? -7.368 -4.027 61.591 1.00 42.41 218 GLY A O 1
ATOM 1672 N N . ASP A 1 219 ? -7.050 -5.948 60.484 1.00 37.75 219 ASP A N 1
ATOM 1673 C CA . ASP A 1 219 ? -5.662 -5.808 60.056 1.00 37.75 219 ASP A CA 1
ATOM 1674 C C . ASP A 1 219 ? -5.166 -7.025 59.270 1.00 37.75 219 ASP A C 1
ATOM 1676 O O . ASP A 1 219 ? -5.557 -8.173 59.485 1.00 37.75 219 ASP A O 1
ATOM 1680 N N . ARG A 1 220 ? -4.350 -6.712 58.266 1.00 43.16 220 ARG A N 1
ATOM 1681 C CA . ARG A 1 220 ? -3.688 -7.633 57.343 1.00 43.16 220 ARG A CA 1
ATOM 1682 C C . ARG A 1 220 ? -2.569 -8.405 58.041 1.00 43.16 220 ARG A C 1
ATOM 1684 O O . ARG A 1 220 ? -1.853 -7.848 58.858 1.00 43.16 220 ARG A O 1
ATOM 1691 N N . GLY A 1 221 ? -2.255 -9.569 57.475 1.00 37.16 221 GLY A N 1
ATOM 1692 C CA . GLY A 1 221 ? -0.867 -10.027 57.360 1.00 37.16 221 GLY A CA 1
ATOM 1693 C C . GLY A 1 221 ? -0.516 -11.165 58.305 1.00 37.16 221 GLY A C 1
ATOM 1694 O O . GLY A 1 221 ? -0.634 -11.050 59.516 1.00 37.16 221 GLY A O 1
ATOM 1695 N N . GLY A 1 222 ? -0.126 -12.291 57.714 1.00 42.34 222 GLY A N 1
ATOM 1696 C CA . GLY A 1 222 ? 0.036 -13.565 58.397 1.00 42.34 222 GLY A CA 1
ATOM 1697 C C . GLY A 1 222 ? 1.382 -13.801 59.071 1.00 42.34 222 GLY A C 1
ATOM 1698 O O . GLY A 1 222 ? 2.364 -13.139 58.776 1.00 42.34 222 GLY A O 1
ATOM 1699 N N . PHE A 1 223 ? 1.384 -14.845 59.894 1.00 35.41 223 PHE A N 1
ATOM 1700 C CA . PHE A 1 223 ? 2.446 -15.811 60.202 1.00 35.41 223 PHE A CA 1
ATOM 1701 C C . PHE A 1 223 ? 1.643 -17.032 60.709 1.00 35.41 223 PHE A C 1
ATOM 1703 O O . PHE A 1 223 ? 0.838 -16.885 61.617 1.00 35.41 223 PHE A O 1
ATOM 1710 N N . GLY A 1 224 ? 1.578 -18.194 60.059 1.00 39.69 224 GLY A N 1
ATOM 1711 C CA . GLY A 1 224 ? 2.680 -19.071 59.690 1.00 39.69 224 GLY A CA 1
ATOM 1712 C C . GLY A 1 224 ? 2.803 -20.172 60.753 1.00 39.69 224 GLY A C 1
ATOM 1713 O O . GLY A 1 224 ? 3.361 -19.910 61.810 1.00 39.69 224 GLY A O 1
ATOM 1714 N N . GLY A 1 225 ? 2.304 -21.388 60.480 1.00 36.41 225 GLY A N 1
ATOM 1715 C CA . GLY A 1 225 ? 2.625 -22.569 61.298 1.00 36.41 225 GLY A CA 1
ATOM 1716 C C . GLY A 1 225 ? 1.648 -23.750 61.210 1.00 36.41 225 GLY A C 1
ATOM 1717 O O . GLY A 1 225 ? 0.664 -23.747 61.929 1.00 36.41 225 GLY A O 1
ATOM 1718 N N . GLY A 1 226 ? 1.975 -24.721 60.337 1.00 37.12 226 GLY A N 1
ATOM 1719 C CA . GLY A 1 226 ? 1.709 -26.183 60.361 1.00 37.12 226 GLY A CA 1
ATOM 1720 C C . GLY A 1 226 ? 0.361 -26.734 60.866 1.00 37.12 226 GLY A C 1
ATOM 1721 O O . GLY A 1 226 ? -0.105 -26.394 61.934 1.00 37.12 226 GLY A O 1
ATOM 1722 N N . GLY A 1 227 ? -0.303 -27.690 60.223 1.00 36.47 227 GLY A N 1
ATOM 1723 C CA . GLY A 1 227 ? 0.055 -28.585 59.128 1.00 36.47 227 GLY A CA 1
ATOM 1724 C C . GLY A 1 227 ? -0.902 -29.789 59.150 1.00 36.47 227 GLY A C 1
ATOM 1725 O O . GLY A 1 227 ? -1.269 -30.230 60.230 1.00 36.47 227 GLY A O 1
ATOM 1726 N N . GLY A 1 228 ? -1.271 -30.291 57.962 1.00 37.00 228 GLY A N 1
ATOM 1727 C CA . GLY A 1 228 ? -1.891 -31.606 57.693 1.00 37.00 228 GLY A CA 1
ATOM 1728 C C . GLY A 1 228 ? -3.310 -31.819 58.247 1.00 37.00 228 GLY A C 1
ATOM 1729 O O . GLY A 1 228 ? -3.554 -31.673 59.428 1.00 37.00 228 GLY A O 1
ATOM 1730 N N . GLY A 1 229 ? -4.333 -32.204 57.493 1.00 36.47 229 GLY A N 1
ATOM 1731 C CA . GLY A 1 229 ? -4.425 -32.796 56.165 1.00 36.47 229 GLY A CA 1
ATOM 1732 C C . GLY A 1 229 ? -5.608 -33.775 56.192 1.00 36.47 229 GLY A C 1
ATOM 1733 O O . GLY A 1 229 ? -5.705 -34.572 57.119 1.00 36.47 229 GLY A O 1
ATOM 1734 N N . GLY A 1 230 ? -6.504 -33.721 55.200 1.00 34.97 230 GLY A N 1
ATOM 1735 C CA . GLY A 1 230 ? -7.481 -34.793 54.962 1.00 34.97 230 GLY A CA 1
ATOM 1736 C C . GLY A 1 230 ? -8.849 -34.353 54.425 1.00 34.97 230 GLY A C 1
ATOM 1737 O O . GLY A 1 230 ? -9.645 -33.819 55.182 1.00 34.97 230 GLY A O 1
ATOM 1738 N N . GLY A 1 231 ? -9.106 -34.681 53.147 1.00 37.53 231 GLY A N 1
ATOM 1739 C CA . GLY A 1 231 ? -10.426 -34.881 52.508 1.00 37.53 231 GLY A CA 1
ATOM 1740 C C . GLY A 1 231 ? -11.274 -33.619 52.315 1.00 37.53 231 GLY A C 1
ATOM 1741 O O . GLY A 1 231 ? -11.542 -32.905 53.263 1.00 37.53 231 GLY A O 1
ATOM 1742 N N . TRP A 1 232 ? -11.782 -33.254 51.138 1.00 35.91 232 TRP A N 1
ATOM 1743 C CA . TRP A 1 232 ? -12.412 -34.079 50.111 1.00 35.91 232 TRP A CA 1
ATOM 1744 C C . TRP A 1 232 ? -12.259 -33.396 48.747 1.00 35.91 232 TRP A C 1
ATOM 1746 O O . TRP A 1 232 ? -12.624 -32.236 48.581 1.00 35.91 232 TRP A O 1
ATOM 1756 N N . GLY A 1 233 ? -11.740 -34.123 47.762 1.00 34.19 233 GLY A N 1
ATOM 1757 C CA . GLY A 1 233 ? -11.674 -33.674 46.376 1.00 34.19 233 GLY A CA 1
ATOM 1758 C C . GLY A 1 233 ? -11.624 -34.888 45.465 1.00 34.19 233 GLY A C 1
ATOM 1759 O O . GLY A 1 233 ? -10.565 -35.475 45.268 1.00 34.19 233 GLY A O 1
ATOM 1760 N N . VAL A 1 234 ? -12.787 -35.303 44.971 1.00 37.75 234 VAL A N 1
ATOM 1761 C CA . VAL A 1 234 ? -12.913 -36.353 43.957 1.00 37.75 234 VAL A CA 1
ATOM 1762 C C . VAL A 1 234 ? -12.467 -35.770 42.611 1.00 37.75 234 VAL A C 1
ATOM 1764 O O . VAL A 1 234 ? -12.961 -34.727 42.190 1.00 37.75 234 VAL A O 1
ATOM 1767 N N . ALA A 1 235 ? -11.504 -36.435 41.968 1.00 42.56 235 ALA A N 1
ATOM 1768 C CA . ALA A 1 235 ? -11.038 -36.167 40.605 1.00 42.56 235 ALA A CA 1
ATOM 1769 C C . ALA A 1 235 ? -12.005 -36.745 39.542 1.00 42.56 235 ALA A C 1
ATOM 1771 O O . ALA A 1 235 ? -12.878 -37.546 39.876 1.00 42.56 235 ALA A O 1
ATOM 1772 N N . PRO A 1 236 ? -11.830 -36.387 38.257 1.00 47.59 236 PRO A N 1
ATOM 1773 C CA . PRO A 1 236 ? -11.042 -37.264 37.375 1.00 47.59 236 PRO A CA 1
ATOM 1774 C C . PRO A 1 236 ? -9.960 -36.444 36.648 1.00 47.59 236 PRO A C 1
ATOM 1776 O O . PRO A 1 236 ? -10.220 -35.371 36.122 1.00 47.59 236 PRO A O 1
ATOM 1779 N N . GLN A 1 237 ? -8.675 -36.724 36.849 1.00 41.59 237 GLN A N 1
ATOM 1780 C CA . GLN A 1 237 ? -7.818 -37.735 36.215 1.00 41.59 237 GLN A CA 1
ATOM 1781 C C . GLN A 1 237 ? -7.562 -37.560 34.702 1.00 41.59 237 GLN A 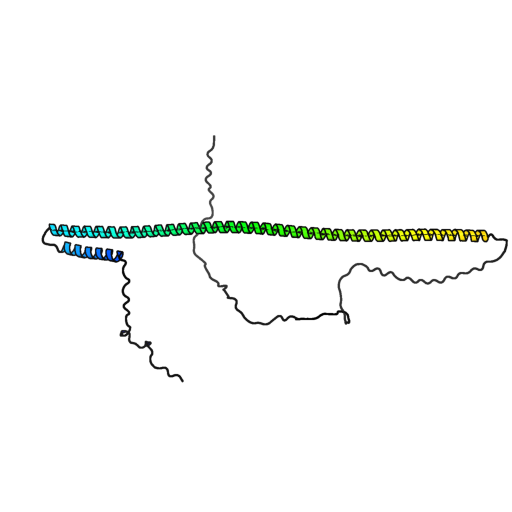C 1
ATOM 1783 O O . GLN A 1 237 ? -8.465 -37.576 33.873 1.00 41.59 237 GLN A O 1
ATOM 1788 N N . SER A 1 238 ? -6.252 -37.555 34.410 1.00 39.66 238 SER A N 1
ATOM 1789 C CA . SER A 1 238 ? -5.527 -37.607 33.130 1.00 39.66 238 SER A CA 1
ATOM 1790 C C . SER A 1 238 ? -5.363 -36.253 32.422 1.00 39.66 238 SER A C 1
ATOM 1792 O O . SER A 1 238 ? -6.332 -35.578 32.123 1.00 39.66 238 SER A O 1
ATOM 1794 N N . GLY A 1 239 ? -4.161 -35.746 32.150 1.00 34.53 239 GLY A N 1
ATOM 1795 C CA . GLY A 1 239 ? -2.808 -36.256 32.347 1.00 34.53 239 GLY A CA 1
ATOM 1796 C C . GLY A 1 239 ? -1.790 -35.226 31.833 1.00 34.53 239 GLY A C 1
ATOM 1797 O O . GLY A 1 239 ? -2.142 -34.331 31.072 1.00 34.53 239 GLY A O 1
ATOM 1798 N N . GLY A 1 240 ? -0.529 -35.379 32.242 1.00 32.97 240 GLY A N 1
ATOM 1799 C CA . GLY A 1 240 ? 0.619 -34.750 31.578 1.00 32.97 240 GLY A CA 1
ATOM 1800 C C . GLY A 1 240 ? 1.167 -33.489 32.244 1.00 32.97 240 GLY A C 1
ATOM 1801 O O . GLY A 1 240 ? 0.953 -32.380 31.769 1.00 32.97 240 GLY A O 1
ATOM 1802 N N . GLY A 1 241 ? 1.932 -33.679 33.322 1.00 35.69 241 GLY A N 1
ATOM 1803 C CA . GLY A 1 241 ? 2.852 -32.673 33.850 1.00 35.69 241 GLY A CA 1
ATOM 1804 C C . GLY A 1 241 ? 3.957 -32.331 32.845 1.00 35.69 241 GLY A C 1
ATOM 1805 O O . GLY A 1 241 ? 4.364 -33.162 32.033 1.00 35.69 241 GLY A O 1
ATOM 1806 N N . GLY A 1 242 ? 4.406 -31.078 32.896 1.00 41.69 242 GLY A N 1
ATOM 1807 C CA . GLY A 1 242 ? 5.357 -30.508 31.953 1.00 41.69 242 GLY A CA 1
ATOM 1808 C C . GLY A 1 242 ? 6.781 -31.047 32.055 1.00 41.69 242 GLY A C 1
ATOM 1809 O O . GLY A 1 242 ? 7.189 -31.668 33.034 1.00 41.69 242 GLY A O 1
ATOM 1810 N N . GLN A 1 243 ? 7.568 -30.713 31.035 1.00 35.34 243 GLN A N 1
ATOM 1811 C CA . GLN A 1 243 ? 9.019 -30.781 31.086 1.00 35.34 243 GLN A CA 1
ATOM 1812 C C . GLN A 1 243 ? 9.585 -29.669 30.197 1.00 35.34 243 GLN A C 1
ATOM 1814 O O . GLN A 1 243 ? 9.553 -29.736 28.971 1.00 35.34 243 GLN A O 1
ATOM 1819 N N . TRP A 1 244 ? 10.056 -28.601 30.839 1.00 38.81 244 TRP A N 1
ATOM 1820 C CA . TRP A 1 244 ? 10.869 -27.575 30.200 1.00 38.81 244 TRP A CA 1
ATOM 1821 C C . TRP A 1 244 ? 12.328 -28.041 30.217 1.00 38.81 244 TRP A C 1
ATOM 1823 O O . TRP A 1 244 ? 12.923 -28.158 31.285 1.00 38.81 244 TRP A O 1
ATOM 1833 N N . GLY A 1 245 ? 12.900 -28.262 29.029 1.00 39.09 245 GLY A N 1
ATOM 1834 C CA . GLY A 1 245 ? 14.339 -28.139 28.775 1.00 39.09 245 GLY A CA 1
ATOM 1835 C C . GLY A 1 245 ? 15.119 -29.416 28.429 1.00 39.09 245 GLY A C 1
ATOM 1836 O O . GLY A 1 245 ? 15.668 -30.056 29.317 1.00 39.09 245 GLY A O 1
ATOM 1837 N N . ARG A 1 246 ? 15.338 -29.672 27.128 1.00 30.84 246 ARG A N 1
ATOM 1838 C CA . ARG A 1 246 ? 16.684 -29.728 26.506 1.00 30.84 246 ARG A CA 1
ATOM 1839 C C . ARG A 1 246 ? 16.612 -29.904 24.979 1.00 30.84 246 ARG A C 1
ATOM 1841 O O . ARG A 1 246 ? 15.868 -30.725 24.470 1.00 30.84 246 ARG A O 1
ATOM 1848 N N . ALA A 1 247 ? 17.426 -29.083 24.316 1.00 35.81 247 ALA A N 1
ATOM 1849 C CA . ALA A 1 247 ? 18.036 -29.168 22.986 1.00 35.81 247 ALA A CA 1
ATOM 1850 C C . ALA A 1 247 ? 17.645 -30.311 22.022 1.00 35.81 247 ALA A C 1
ATOM 1852 O O . ALA A 1 247 ? 17.906 -31.470 22.316 1.00 35.81 247 ALA A O 1
ATOM 1853 N N . ALA A 1 248 ? 17.271 -29.951 20.786 1.00 34.06 248 ALA A N 1
ATOM 1854 C CA . ALA A 1 248 ? 18.156 -30.086 19.618 1.00 34.06 248 ALA A CA 1
ATOM 1855 C C . ALA A 1 248 ? 17.539 -29.447 18.352 1.00 34.06 248 ALA A C 1
ATOM 1857 O O . ALA A 1 248 ? 16.412 -29.736 17.974 1.00 34.06 248 ALA A O 1
ATOM 1858 N N . THR A 1 249 ? 18.333 -28.567 17.731 1.00 46.00 249 THR A N 1
ATOM 1859 C CA . THR A 1 249 ? 18.517 -28.378 16.278 1.00 46.00 249 THR A CA 1
ATOM 1860 C C . THR A 1 249 ? 17.289 -28.270 15.361 1.00 46.00 249 THR A C 1
ATOM 1862 O O . THR A 1 249 ? 16.696 -29.276 15.010 1.00 46.00 249 THR A O 1
ATOM 1865 N N . HIS A 1 250 ? 17.042 -27.069 14.820 1.00 38.25 250 HIS A N 1
ATOM 1866 C CA . HIS A 1 250 ? 17.196 -26.785 13.382 1.00 38.25 250 HIS A CA 1
ATOM 1867 C C . HIS A 1 250 ? 17.228 -25.266 13.108 1.00 38.25 250 HIS A C 1
ATOM 1869 O O . HIS A 1 250 ? 16.282 -24.533 13.364 1.00 38.25 250 HIS A O 1
ATOM 1875 N N . GLN A 1 251 ? 18.404 -24.837 12.642 1.00 33.81 251 GLN A N 1
ATOM 1876 C CA . GLN A 1 251 ? 18.716 -23.768 11.687 1.00 33.81 251 GLN A CA 1
ATOM 1877 C C . GLN A 1 251 ? 17.787 -22.546 11.591 1.00 33.81 251 GLN A C 1
ATOM 1879 O O . GLN A 1 251 ? 16.704 -22.580 11.017 1.00 33.81 251 GLN A O 1
ATOM 1884 N N . ARG A 1 252 ? 18.340 -21.401 11.998 1.00 33.25 252 ARG A N 1
ATOM 1885 C CA . ARG A 1 252 ? 17.926 -20.072 11.548 1.00 33.25 252 ARG A CA 1
ATOM 1886 C C . ARG A 1 252 ? 19.113 -19.478 10.774 1.00 33.25 252 ARG A C 1
ATOM 1888 O O . ARG A 1 252 ? 20.221 -19.539 11.314 1.00 33.25 252 ARG A O 1
ATOM 1895 N N . PRO A 1 253 ? 18.956 -18.938 9.550 1.00 40.59 253 PRO A N 1
ATOM 1896 C CA . PRO A 1 253 ? 20.063 -18.280 8.874 1.00 40.59 253 PRO A CA 1
ATOM 1897 C C . PRO A 1 253 ? 20.455 -17.031 9.657 1.00 40.59 253 PRO A C 1
ATOM 1899 O O . PRO A 1 253 ? 19.645 -16.141 9.918 1.00 40.59 253 PRO A O 1
ATOM 1902 N N . GLN A 1 254 ? 21.719 -17.010 10.049 1.00 39.94 254 GLN A N 1
ATOM 1903 C CA . GLN A 1 254 ? 22.413 -15.883 10.631 1.00 39.94 254 GLN A CA 1
ATOM 1904 C C . GLN A 1 254 ? 22.829 -14.949 9.486 1.00 39.94 254 GLN A C 1
ATOM 1906 O O . GLN A 1 254 ? 23.737 -15.257 8.723 1.00 39.94 254 GLN A O 1
ATOM 1911 N N . MET A 1 255 ? 22.174 -13.800 9.366 1.00 36.91 255 MET A N 1
ATOM 1912 C CA . MET A 1 255 ? 22.788 -12.589 8.819 1.00 36.91 255 MET A CA 1
ATOM 1913 C C . MET A 1 255 ? 22.625 -11.554 9.931 1.00 36.91 255 MET A C 1
ATOM 1915 O O . MET A 1 255 ? 21.517 -11.302 10.381 1.00 36.91 255 MET A O 1
ATOM 1919 N N . GLY A 1 256 ? 23.663 -11.030 10.566 1.00 36.06 256 GLY A N 1
ATOM 1920 C CA . GLY A 1 256 ? 24.961 -10.656 10.032 1.00 36.06 256 GLY A CA 1
ATOM 1921 C C . GLY A 1 256 ? 25.136 -9.190 10.407 1.00 36.06 256 GLY A C 1
ATOM 1922 O O . GLY A 1 256 ? 25.009 -8.313 9.563 1.00 36.06 256 GLY A O 1
ATOM 1923 N N . SER A 1 257 ? 25.334 -8.908 11.698 1.00 47.62 257 SER A N 1
ATOM 1924 C CA . SER A 1 257 ? 25.715 -7.579 12.177 1.00 47.62 257 SER A CA 1
ATOM 1925 C C . SER A 1 257 ? 27.185 -7.349 11.824 1.00 47.62 257 SER A C 1
ATOM 1927 O O . SER A 1 257 ? 28.082 -7.621 12.623 1.00 47.62 257 SER A O 1
ATOM 1929 N N . GLY A 1 258 ? 27.422 -6.923 10.586 1.00 34.88 258 GLY A N 1
ATOM 1930 C CA . GLY A 1 258 ? 28.729 -6.552 10.061 1.00 34.88 258 GLY A CA 1
ATOM 1931 C C . GLY A 1 258 ? 28.886 -5.037 10.012 1.00 34.88 258 GLY A C 1
ATOM 1932 O O . GLY A 1 258 ? 28.178 -4.350 9.284 1.00 34.88 258 GLY A O 1
ATOM 1933 N N . ARG A 1 259 ? 29.842 -4.533 10.793 1.00 39.84 259 ARG A N 1
ATOM 1934 C CA . ARG A 1 259 ? 30.472 -3.215 10.648 1.00 39.84 259 ARG A CA 1
ATOM 1935 C C . ARG A 1 259 ? 30.961 -2.982 9.208 1.00 39.84 259 ARG A C 1
ATOM 1937 O O . ARG A 1 259 ? 31.678 -3.815 8.667 1.00 39.84 259 ARG A O 1
ATOM 1944 N N . GLY A 1 260 ? 30.696 -1.786 8.693 1.00 34.75 260 GLY A N 1
ATOM 1945 C CA . GLY A 1 260 ? 31.374 -1.127 7.568 1.00 34.75 260 GLY A CA 1
ATOM 1946 C C . GLY A 1 260 ? 30.626 0.185 7.308 1.00 34.75 260 GLY A C 1
ATOM 1947 O O . GLY A 1 260 ? 29.465 0.149 6.937 1.00 34.75 260 GLY A O 1
ATOM 1948 N N . GLY A 1 261 ? 31.118 1.376 7.645 1.00 39.47 261 GLY A N 1
ATOM 1949 C CA . GLY A 1 261 ? 32.461 1.883 7.398 1.00 39.47 261 GLY A CA 1
ATOM 1950 C C . GLY A 1 261 ? 32.435 2.722 6.121 1.00 39.47 261 GLY A C 1
ATOM 1951 O O . GLY A 1 261 ? 32.955 2.269 5.115 1.00 39.47 261 GLY A O 1
ATOM 1952 N N . TRP A 1 262 ? 31.807 3.903 6.165 1.00 35.75 262 TRP A N 1
ATOM 1953 C CA . TRP A 1 262 ? 31.910 4.929 5.121 1.00 35.75 262 TRP A CA 1
ATOM 1954 C C . TRP A 1 262 ? 31.881 6.314 5.769 1.00 35.75 262 TRP A C 1
ATOM 1956 O O . TRP A 1 262 ? 30.843 6.962 5.858 1.00 35.75 262 TRP A O 1
ATOM 1966 N N . ASP A 1 263 ? 33.048 6.736 6.245 1.00 44.03 263 ASP A N 1
ATOM 1967 C CA . ASP A 1 263 ? 33.368 8.146 6.418 1.00 44.03 263 ASP A CA 1
ATOM 1968 C C . ASP A 1 263 ? 34.023 8.682 5.133 1.00 44.03 263 ASP A C 1
ATOM 1970 O O . ASP A 1 263 ? 34.868 8.024 4.530 1.00 44.03 263 ASP A O 1
ATOM 1974 N N . GLN A 1 264 ? 33.667 9.933 4.818 1.00 45.34 264 GLN A N 1
ATOM 1975 C CA . GLN A 1 264 ? 34.418 10.956 4.068 1.00 45.34 264 GLN A CA 1
ATOM 1976 C C . GLN A 1 264 ? 34.545 10.897 2.535 1.00 45.34 264 GLN A C 1
ATOM 1978 O O . GLN A 1 264 ? 35.433 10.264 1.973 1.00 45.34 264 GLN A O 1
ATOM 1983 N N . ARG A 1 265 ? 33.801 11.805 1.883 1.00 36.78 265 ARG A N 1
ATOM 1984 C CA . ARG A 1 265 ? 34.262 13.050 1.200 1.00 36.78 265 ARG A CA 1
ATOM 1985 C C . ARG A 1 265 ? 33.104 13.530 0.313 1.00 36.78 265 ARG A C 1
ATOM 1987 O O . ARG A 1 265 ? 32.529 12.727 -0.396 1.00 36.78 265 ARG A O 1
ATOM 1994 N N . GLY A 1 266 ? 32.684 14.786 0.246 1.00 33.03 266 GLY A N 1
ATOM 1995 C CA . GLY A 1 266 ? 33.179 16.061 0.741 1.00 33.03 266 GLY A CA 1
ATOM 1996 C C . GLY A 1 266 ? 32.432 17.160 -0.036 1.00 33.03 266 GLY A C 1
ATOM 1997 O O . GLY A 1 266 ? 32.041 16.941 -1.179 1.00 33.03 266 GLY A O 1
ATOM 1998 N N . GLY A 1 267 ? 32.254 18.326 0.588 1.00 34.47 267 GLY A N 1
ATOM 1999 C CA . GLY A 1 267 ? 31.665 19.532 -0.012 1.00 34.47 267 GLY A CA 1
ATOM 2000 C C . GLY A 1 267 ? 30.223 19.759 0.459 1.00 34.47 267 GLY A C 1
ATOM 2001 O O . GLY A 1 267 ? 29.338 18.998 0.113 1.00 34.47 267 GLY A O 1
ATOM 2002 N N . GLY A 1 268 ? 29.882 20.736 1.292 1.00 33.97 268 GLY A N 1
ATOM 2003 C CA . GLY A 1 268 ? 30.566 21.976 1.629 1.00 33.97 268 GLY A CA 1
ATOM 2004 C C . GLY A 1 268 ? 29.665 23.148 1.244 1.00 33.97 268 GLY A C 1
ATOM 2005 O O . GLY A 1 268 ? 29.487 23.413 0.064 1.00 33.97 268 GLY A O 1
ATOM 2006 N N . GLY A 1 269 ? 29.161 23.859 2.255 1.00 33.47 269 GLY A N 1
ATOM 2007 C CA . GLY A 1 269 ? 28.766 25.264 2.139 1.00 33.47 269 GLY A CA 1
ATOM 2008 C C . GLY A 1 269 ? 27.270 25.555 2.001 1.00 33.47 269 GLY A C 1
ATOM 2009 O O . GLY A 1 269 ? 26.605 25.057 1.104 1.00 33.47 269 GLY A O 1
ATOM 2010 N N . GLY A 1 270 ? 26.781 26.459 2.857 1.00 34.22 270 GLY A N 1
ATOM 2011 C CA . GLY A 1 270 ? 25.651 27.325 2.508 1.00 34.22 270 GLY A CA 1
ATOM 2012 C C . GLY A 1 270 ? 24.448 27.289 3.443 1.00 34.22 270 GLY A C 1
ATOM 2013 O O . GLY A 1 270 ? 23.363 26.890 3.039 1.00 34.22 270 GLY A O 1
ATOM 2014 N N . ARG A 1 271 ? 24.612 27.776 4.679 1.00 40.88 271 ARG A N 1
ATOM 2015 C CA . ARG A 1 271 ? 23.496 28.395 5.408 1.00 40.88 271 ARG A CA 1
ATOM 2016 C C . ARG A 1 271 ? 23.122 29.706 4.711 1.00 40.88 271 ARG A C 1
ATOM 2018 O O . ARG A 1 271 ? 24.025 30.456 4.371 1.00 40.88 271 ARG A O 1
ATOM 2025 N N . GLY A 1 272 ? 21.821 29.989 4.663 1.00 40.88 272 GLY A N 1
ATOM 2026 C CA . GLY A 1 272 ? 21.265 31.344 4.639 1.00 40.88 272 GLY A CA 1
ATOM 2027 C C . GLY A 1 272 ? 21.348 32.075 3.302 1.00 40.88 272 GLY A C 1
ATOM 2028 O O . GLY A 1 272 ? 22.413 32.501 2.892 1.00 40.88 272 GLY A O 1
ATOM 2029 N N . ASP A 1 273 ? 20.202 32.285 2.657 1.00 41.28 273 ASP A N 1
ATOM 2030 C CA . ASP A 1 273 ? 19.646 33.638 2.615 1.00 41.28 273 ASP A CA 1
ATOM 2031 C C . ASP A 1 273 ? 18.233 33.661 2.022 1.00 41.28 273 ASP A C 1
ATOM 2033 O O . ASP A 1 273 ? 17.945 33.190 0.922 1.00 41.28 273 ASP A O 1
ATOM 2037 N N . ASN A 1 274 ? 17.335 34.248 2.811 1.00 48.66 274 ASN A N 1
ATOM 2038 C CA . ASN A 1 274 ? 16.029 34.743 2.409 1.00 48.66 274 ASN A CA 1
ATOM 2039 C C . ASN A 1 274 ? 16.175 35.717 1.238 1.00 48.66 274 ASN A C 1
ATOM 2041 O O . ASN A 1 274 ? 16.715 36.788 1.482 1.00 48.66 274 ASN A O 1
ATOM 2045 N N . LYS A 1 275 ? 15.559 35.456 0.073 1.00 43.59 275 LYS A N 1
ATOM 2046 C CA . LYS A 1 275 ? 14.852 36.485 -0.727 1.00 43.59 275 LYS A CA 1
ATOM 2047 C C . LYS A 1 275 ? 13.736 35.854 -1.568 1.00 43.59 275 LYS A C 1
ATOM 2049 O O . LYS A 1 275 ? 13.974 35.281 -2.624 1.00 43.59 275 LYS A O 1
ATOM 2054 N N . ARG A 1 276 ? 12.488 36.021 -1.115 1.00 47.53 276 ARG A N 1
ATOM 2055 C CA . ARG A 1 276 ? 11.308 36.004 -1.996 1.00 47.53 276 ARG A CA 1
ATOM 2056 C C . ARG A 1 276 ? 11.275 37.331 -2.768 1.00 47.53 276 ARG A C 1
ATOM 2058 O O . ARG A 1 276 ? 11.368 38.369 -2.111 1.00 47.53 276 ARG A O 1
ATOM 2065 N N . PRO A 1 277 ? 11.084 37.360 -4.096 1.00 52.38 277 PRO A N 1
ATOM 2066 C CA . PRO A 1 277 ? 10.712 38.595 -4.767 1.00 52.38 277 PRO A CA 1
ATOM 2067 C C . PRO A 1 277 ? 9.224 38.873 -4.517 1.00 52.38 277 PRO A C 1
ATOM 2069 O O . PRO A 1 277 ? 8.346 38.081 -4.852 1.00 52.38 277 PRO A O 1
ATOM 2072 N N . ARG A 1 278 ? 8.956 40.008 -3.870 1.00 43.59 278 ARG A N 1
ATOM 2073 C CA . ARG A 1 278 ? 7.625 40.566 -3.632 1.00 43.59 278 ARG A CA 1
ATOM 2074 C C . ARG A 1 278 ? 7.264 41.416 -4.855 1.00 43.59 278 ARG A C 1
ATOM 2076 O O . ARG A 1 278 ? 7.676 42.566 -4.937 1.00 43.59 278 ARG A O 1
ATOM 2083 N N . SER A 1 279 ? 6.540 40.850 -5.817 1.00 45.22 279 SER A N 1
ATOM 2084 C CA . SER A 1 279 ? 5.900 41.613 -6.894 1.00 45.22 279 SER A CA 1
ATOM 2085 C C . SER A 1 279 ? 4.517 42.058 -6.420 1.00 45.22 279 SER A C 1
ATOM 2087 O O . SER A 1 279 ? 3.555 41.296 -6.474 1.00 45.22 279 SER A O 1
ATOM 2089 N N . GLY A 1 280 ? 4.441 43.280 -5.903 1.00 39.75 280 GLY A N 1
ATOM 2090 C CA . GLY A 1 280 ? 3.192 43.986 -5.645 1.00 39.75 280 GLY A CA 1
ATOM 2091 C C . GLY A 1 280 ? 3.306 45.369 -6.260 1.00 39.75 280 GLY A C 1
ATOM 2092 O O . GLY A 1 280 ? 3.845 46.269 -5.628 1.00 39.75 280 GLY A O 1
ATOM 2093 N N . TRP A 1 281 ? 2.865 45.499 -7.507 1.00 49.97 281 TRP A N 1
ATOM 2094 C CA . TRP A 1 281 ? 2.538 46.784 -8.110 1.00 49.97 281 TRP A CA 1
ATOM 2095 C C . TRP A 1 281 ? 1.022 46.907 -8.056 1.00 49.97 281 TRP A C 1
ATOM 2097 O O . TRP A 1 281 ? 0.330 46.224 -8.802 1.00 49.97 281 TRP A O 1
ATOM 2107 N N . ASP A 1 282 ? 0.527 47.739 -7.147 1.00 51.31 282 ASP A N 1
ATOM 2108 C CA . ASP A 1 282 ? -0.832 48.263 -7.200 1.00 51.31 282 ASP A CA 1
ATOM 2109 C C . ASP A 1 282 ? -0.873 49.615 -6.469 1.00 51.31 282 ASP A C 1
ATOM 2111 O O . ASP A 1 282 ? -0.572 49.693 -5.280 1.00 51.31 282 ASP A O 1
ATOM 2115 N N . ARG A 1 283 ? -1.252 50.642 -7.243 1.00 47.12 283 ARG A N 1
ATOM 2116 C CA . ARG A 1 283 ? -1.923 51.908 -6.886 1.00 47.12 283 ARG A CA 1
ATOM 2117 C C . ARG A 1 283 ? -1.287 52.815 -5.824 1.00 47.12 283 ARG A C 1
ATOM 2119 O O . ARG A 1 283 ? -1.407 52.559 -4.633 1.00 47.12 283 ARG A O 1
ATOM 2126 N N . THR A 1 284 ? -0.797 53.968 -6.276 1.00 55.34 284 THR A N 1
ATOM 2127 C CA . THR A 1 284 ? -1.537 55.256 -6.311 1.00 55.34 284 THR A CA 1
ATOM 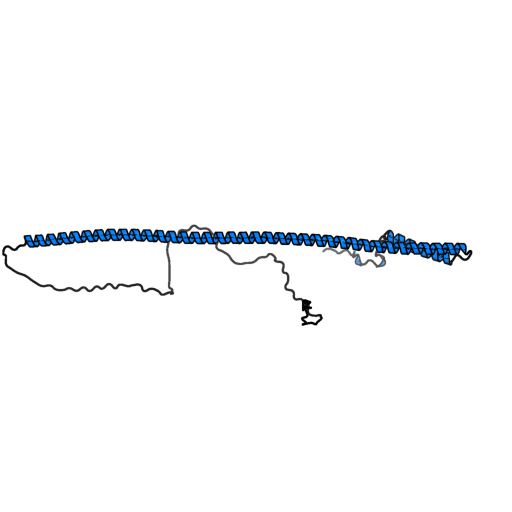2128 C C . THR A 1 284 ? -0.782 56.238 -7.186 1.00 55.34 284 THR A C 1
ATOM 2130 O O . THR A 1 284 ? 0.461 56.269 -7.048 1.00 55.34 284 THR A O 1
#

Secondary structure (DSSP, 8-state):
-----S--GGG--GGG-----PPPP---HHHHHHHHHHHHHHHHHHHHHH--S-HHHHHHHHHHHHHHHHHHHHHHHHHHHHHHHHHHHHHHHHHHHHHHHHHHHHHHHHHHHHHHHHHHHHHHHHHHHHHHHHHHHHHHHHHHHHHHHHHHHHHHHHHHHHHHHHHHHHHHHHHHHHHHHHHHHHHT---S---------------------PPPS-------------------------------------------------------------------

Foldseek 3Di:
DDDDDPDDPVPDDPVPPPPPPDDPPDDDPLRVVLVVLVVQLVVLVVLLVPPDDDPVVNVVSVVSNVVSVVVNVVSVVVVVVVVVVVVVVVVVVVVVVVVVVVVVVVVVVVVVVVVVVVVVVVVVVVVVVVVVVVVVVVVVVVVVVVVVVVVVVVVVVVVVVVVVVVVVVVVVVVVVVVVVVVVVVVVPPDPDDDDDDDDDDDDDDDDDDDDDDDDDDDDDDDDDDDDDDDDDDDDDDDDDDDDDDDDDDDDDDDDDPDDDDDDDDDDDDDDDDDDDDDPDDDDD

Radius of gyration: 62.29 Å; chains: 1; bounding box: 120×106×181 Å